Protein AF-A0A0F8YTQ4-F1 (afdb_monomer)

Structure (mmCIF, N/CA/C/O backbone):
data_AF-A0A0F8YTQ4-F1
#
_entry.id   AF-A0A0F8YTQ4-F1
#
loop_
_atom_site.group_PDB
_atom_site.id
_atom_site.type_symbol
_atom_site.label_atom_id
_atom_site.label_alt_id
_atom_site.label_comp_id
_atom_site.label_asym_id
_atom_site.label_entity_id
_atom_site.label_seq_id
_atom_site.pdbx_PDB_ins_code
_atom_site.Cartn_x
_atom_site.Cartn_y
_atom_site.Cartn_z
_atom_site.occupancy
_atom_site.B_iso_or_equiv
_atom_site.auth_seq_id
_atom_site.auth_comp_id
_atom_site.auth_asym_id
_atom_site.auth_atom_id
_atom_site.pdbx_PDB_model_num
ATOM 1 N N . MET A 1 1 ? -3.893 -5.510 31.996 1.00 46.34 1 MET A N 1
ATOM 2 C CA . MET A 1 1 ? -4.168 -5.827 30.576 1.00 46.34 1 MET A CA 1
ATOM 3 C C . MET A 1 1 ? -3.642 -7.228 30.315 1.00 46.34 1 MET A C 1
ATOM 5 O O . MET A 1 1 ? -2.518 -7.484 30.704 1.00 46.34 1 MET A O 1
ATOM 9 N N . HIS A 1 2 ? -4.424 -8.143 29.735 1.00 49.81 2 HIS A N 1
ATOM 10 C CA . HIS A 1 2 ? -3.946 -9.512 29.482 1.00 49.81 2 HIS A CA 1
ATOM 11 C C . HIS A 1 2 ? -2.838 -9.530 28.421 1.00 49.81 2 HIS A C 1
ATOM 13 O O . HIS A 1 2 ? -3.061 -9.069 27.295 1.00 49.81 2 HIS A O 1
ATOM 19 N N . THR A 1 3 ? -1.688 -10.048 28.830 1.00 58.34 3 THR A N 1
ATOM 20 C CA . THR A 1 3 ? -0.509 -10.453 28.070 1.00 58.34 3 THR A CA 1
ATOM 21 C C . THR A 1 3 ? -0.844 -11.701 27.259 1.00 58.34 3 THR A C 1
ATOM 23 O O . THR A 1 3 ? -1.216 -12.715 27.848 1.00 58.34 3 THR A O 1
ATOM 26 N N . GLN A 1 4 ? -0.806 -11.643 25.923 1.00 61.12 4 GLN A N 1
ATOM 27 C CA . GLN A 1 4 ? -1.335 -12.736 25.098 1.00 61.12 4 GLN A CA 1
ATOM 28 C C . GLN A 1 4 ? -0.422 -13.087 23.919 1.00 61.12 4 GLN A C 1
ATOM 30 O O . GLN A 1 4 ? -0.014 -12.226 23.139 1.00 61.12 4 GLN A O 1
ATOM 35 N N . ILE A 1 5 ? -0.173 -14.389 23.758 1.00 70.19 5 ILE A N 1
ATOM 36 C CA . ILE A 1 5 ? 0.453 -14.978 22.571 1.00 70.19 5 ILE A CA 1
ATOM 37 C C . ILE A 1 5 ? -0.584 -15.012 21.431 1.00 70.19 5 ILE A C 1
ATOM 39 O O . ILE A 1 5 ? -1.669 -15.570 21.581 1.00 70.19 5 ILE A O 1
ATOM 43 N N . LEU A 1 6 ? -0.254 -14.405 20.288 1.00 50.28 6 LEU A N 1
ATOM 44 C CA . LEU A 1 6 ? -1.109 -14.203 19.103 1.00 50.28 6 LEU A CA 1
ATOM 45 C C . LEU A 1 6 ? -0.962 -15.306 18.036 1.00 50.28 6 LEU A C 1
ATOM 47 O O . LEU A 1 6 ? -1.500 -15.178 16.929 1.00 50.28 6 LEU A O 1
ATOM 51 N N . GLY A 1 7 ? -0.208 -16.358 18.352 1.00 58.56 7 GLY A N 1
ATOM 52 C CA . GLY A 1 7 ? 0.045 -17.511 17.492 1.00 58.56 7 GLY A CA 1
ATOM 53 C C . GLY A 1 7 ? 1.404 -17.482 16.793 1.00 58.56 7 GLY A C 1
ATOM 54 O O . GLY A 1 7 ? 2.101 -16.464 16.778 1.00 58.56 7 GLY A O 1
ATOM 55 N N . LEU A 1 8 ? 1.766 -18.629 16.223 1.00 66.69 8 LEU A N 1
ATOM 56 C CA . LEU A 1 8 ? 3.016 -18.826 15.498 1.00 66.69 8 LE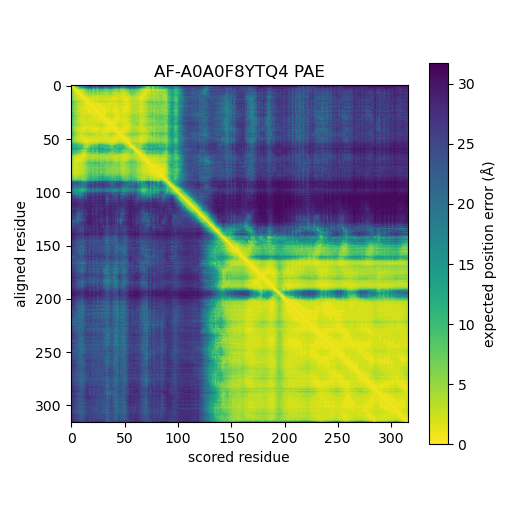U A CA 1
ATOM 57 C C . LEU A 1 8 ? 3.040 -17.952 14.233 1.00 66.69 8 LEU A C 1
ATOM 59 O O . LEU A 1 8 ? 2.016 -17.777 13.563 1.00 66.69 8 LEU A O 1
ATOM 63 N N . ARG A 1 9 ? 4.196 -17.359 13.943 1.00 63.03 9 ARG A N 1
ATOM 64 C CA . ARG A 1 9 ? 4.429 -16.531 12.751 1.00 63.03 9 ARG A CA 1
ATOM 65 C C . ARG A 1 9 ? 5.420 -17.196 11.822 1.00 63.03 9 ARG A C 1
ATOM 67 O O . ARG A 1 9 ? 5.094 -17.421 10.663 1.00 63.03 9 ARG A O 1
ATOM 74 N N . THR A 1 10 ? 6.554 -17.586 12.386 1.00 68.44 10 THR A N 1
ATOM 75 C CA . THR A 1 10 ? 7.687 -18.068 11.610 1.00 68.44 10 THR A CA 1
ATOM 76 C C . THR A 1 10 ? 8.299 -19.264 12.314 1.00 68.44 10 THR A C 1
ATOM 78 O O . THR A 1 10 ? 8.465 -19.266 13.539 1.00 68.44 10 THR A O 1
ATOM 81 N N . CYS A 1 11 ? 8.636 -20.278 11.530 1.00 77.56 11 CYS A N 1
ATOM 82 C CA . CYS A 1 11 ? 9.465 -21.389 11.962 1.00 77.56 11 CYS A CA 1
ATOM 83 C C . CYS A 1 11 ? 10.738 -21.362 11.123 1.00 77.56 11 CYS A C 1
ATOM 85 O O . CYS A 1 11 ? 10.685 -21.595 9.917 1.00 77.56 11 CYS A O 1
ATOM 87 N N . ALA A 1 12 ? 11.867 -21.047 11.747 1.00 77.19 12 ALA A N 1
ATOM 88 C CA . ALA A 1 12 ? 13.155 -20.990 11.083 1.00 77.19 12 ALA A CA 1
ATOM 89 C C . ALA A 1 12 ? 14.024 -22.186 11.478 1.00 77.19 12 ALA A C 1
ATOM 91 O O . ALA A 1 12 ? 14.182 -22.491 12.658 1.00 77.19 12 ALA A O 1
ATOM 92 N N . TYR A 1 13 ? 14.595 -22.863 10.488 1.00 80.69 13 TYR A N 1
ATOM 93 C CA . TYR A 1 13 ? 15.528 -23.963 10.696 1.00 80.69 13 TYR A CA 1
ATOM 94 C C . TYR A 1 13 ? 16.962 -23.453 10.633 1.00 80.69 13 TYR A C 1
ATOM 96 O O . TYR A 1 13 ? 17.346 -22.774 9.681 1.00 80.69 13 TYR A O 1
ATOM 104 N N . LEU A 1 14 ? 17.757 -23.817 11.634 1.00 75.62 14 LEU A N 1
ATOM 105 C CA . LEU A 1 14 ? 19.193 -23.577 11.650 1.00 75.62 14 LEU A CA 1
ATOM 106 C C . LEU A 1 14 ? 19.864 -24.633 10.770 1.00 75.62 14 LEU A C 1
ATOM 108 O O . LEU A 1 14 ? 19.748 -25.834 11.025 1.00 75.62 14 LEU A O 1
ATOM 112 N N . VAL A 1 15 ? 20.531 -24.193 9.707 1.00 83.25 15 VAL A N 1
ATOM 113 C CA . VAL A 1 15 ? 21.084 -25.065 8.667 1.00 83.25 15 VAL A CA 1
ATOM 114 C C . VAL A 1 15 ? 22.585 -24.857 8.527 1.00 83.25 15 VAL A C 1
ATOM 116 O O . VAL A 1 15 ? 23.073 -23.734 8.517 1.00 83.25 15 VAL A O 1
ATOM 119 N N . SER A 1 16 ? 23.335 -25.949 8.392 1.00 84.88 16 SER A N 1
ATOM 120 C CA . SER A 1 16 ? 24.786 -25.893 8.163 1.00 84.88 16 SER A CA 1
ATOM 121 C C . SER A 1 16 ? 25.153 -25.562 6.715 1.00 84.88 16 SER A C 1
ATOM 123 O O . SER A 1 16 ? 26.276 -25.165 6.433 1.00 84.88 16 SER A O 1
ATOM 125 N N . ASP A 1 17 ? 24.216 -25.774 5.789 1.00 88.88 17 ASP A N 1
ATOM 126 C CA . ASP A 1 17 ? 24.378 -25.532 4.358 1.00 88.88 17 ASP A CA 1
ATOM 127 C C . ASP A 1 17 ? 23.079 -24.922 3.823 1.00 88.88 17 ASP A C 1
ATOM 129 O O . ASP A 1 17 ? 22.078 -25.615 3.616 1.00 88.88 17 ASP A O 1
ATOM 133 N N . LEU A 1 18 ? 23.091 -23.597 3.672 1.00 87.38 18 LEU A N 1
ATOM 134 C CA . LEU A 1 18 ? 21.918 -22.820 3.284 1.00 87.38 18 LEU A CA 1
ATOM 135 C C . LEU A 1 18 ? 21.477 -23.129 1.853 1.00 87.38 18 LEU A C 1
ATOM 137 O O . LEU A 1 18 ? 20.281 -23.261 1.599 1.00 87.38 18 LEU A O 1
ATOM 141 N N . GLN A 1 19 ? 22.431 -23.302 0.936 1.00 89.06 19 GLN A N 1
ATOM 142 C CA . GLN A 1 19 ? 22.145 -23.560 -0.471 1.00 89.06 19 GLN A CA 1
ATOM 143 C C . GLN A 1 19 ? 21.478 -24.925 -0.645 1.00 89.06 19 GLN A C 1
ATOM 145 O O . GLN A 1 19 ? 20.420 -25.026 -1.266 1.00 89.06 19 GLN A O 1
ATOM 150 N N . LYS A 1 20 ? 22.038 -25.967 -0.023 1.00 92.19 20 LYS A N 1
ATOM 151 C CA . LYS A 1 20 ? 21.461 -27.313 -0.073 1.00 92.19 20 LYS A CA 1
ATOM 152 C C . LYS A 1 20 ? 20.089 -27.380 0.598 1.00 92.19 20 LYS A C 1
ATOM 154 O O . LYS A 1 20 ? 19.203 -28.090 0.121 1.00 92.19 20 LYS A O 1
ATOM 159 N N . ALA A 1 21 ? 19.903 -26.663 1.708 1.00 89.19 21 ALA A N 1
ATOM 160 C CA . ALA A 1 21 ? 18.613 -26.592 2.384 1.00 89.19 21 ALA A CA 1
ATOM 161 C C . ALA A 1 21 ? 17.564 -25.890 1.512 1.00 89.19 21 ALA A C 1
ATOM 163 O O . ALA A 1 21 ? 16.475 -26.433 1.336 1.00 89.19 21 ALA A O 1
ATOM 164 N N . LYS A 1 22 ? 17.908 -24.741 0.918 1.00 92.81 22 LYS A N 1
ATOM 165 C CA . LYS A 1 22 ? 17.048 -24.021 -0.027 1.00 92.81 22 LYS A CA 1
ATOM 166 C C . LYS A 1 22 ? 16.599 -24.933 -1.165 1.00 92.81 22 LYS A C 1
ATOM 168 O O . LYS A 1 22 ? 15.403 -25.115 -1.344 1.00 92.81 22 LYS A O 1
ATOM 173 N N . GLU A 1 23 ? 17.539 -25.573 -1.862 1.00 93.81 23 GLU A N 1
ATOM 174 C CA . GLU A 1 23 ? 17.231 -26.492 -2.967 1.00 93.81 23 GLU A CA 1
ATOM 175 C C . GLU A 1 23 ? 16.291 -27.622 -2.535 1.00 93.81 23 GLU A C 1
ATOM 177 O O . GLU A 1 23 ? 15.358 -27.979 -3.255 1.00 93.81 23 GLU A O 1
ATOM 182 N N . TRP A 1 24 ? 16.509 -28.190 -1.348 1.00 96.00 24 TRP A N 1
ATOM 183 C CA . TRP A 1 24 ? 15.643 -29.241 -0.828 1.00 96.00 24 TRP A CA 1
ATOM 184 C C . TRP A 1 24 ? 14.220 -28.737 -0.571 1.00 96.00 24 TRP A C 1
ATOM 186 O O . TRP A 1 24 ? 13.267 -29.378 -1.011 1.00 96.00 24 TRP A O 1
ATOM 196 N N . TYR A 1 25 ? 14.067 -27.596 0.106 1.00 91.75 25 TYR A N 1
ATOM 197 C CA . TYR A 1 25 ? 12.758 -27.039 0.456 1.00 91.75 25 TYR A CA 1
ATOM 198 C C . TYR A 1 25 ? 11.989 -26.526 -0.765 1.00 91.75 25 TYR A C 1
ATOM 200 O O . TYR A 1 25 ? 10.785 -26.776 -0.858 1.00 91.75 25 TYR A O 1
ATOM 208 N N . THR A 1 26 ? 12.681 -25.923 -1.736 1.00 90.00 26 THR A N 1
ATOM 209 C CA . THR A 1 26 ? 12.103 -25.567 -3.037 1.00 90.00 26 THR A CA 1
ATOM 210 C C . THR A 1 26 ? 11.503 -26.795 -3.715 1.00 90.00 26 THR A C 1
ATOM 212 O O . THR A 1 26 ? 10.332 -26.792 -4.091 1.00 90.00 26 THR A O 1
ATOM 215 N N . ASN A 1 27 ? 12.267 -27.889 -3.803 1.00 91.25 27 ASN A N 1
ATOM 216 C CA . ASN A 1 27 ? 11.801 -29.126 -4.431 1.00 91.25 27 ASN A CA 1
ATOM 217 C C . ASN A 1 27 ? 10.683 -29.814 -3.636 1.00 91.25 27 ASN A C 1
ATOM 219 O O . ASN A 1 27 ? 9.748 -30.353 -4.224 1.00 91.25 27 ASN A O 1
ATOM 223 N N . ALA A 1 28 ? 10.773 -29.813 -2.304 1.00 91.00 28 ALA A N 1
ATOM 224 C CA . ALA A 1 28 ? 9.807 -30.482 -1.438 1.00 91.00 28 ALA A CA 1
ATOM 225 C C . ALA A 1 28 ? 8.414 -29.842 -1.512 1.00 91.00 28 ALA A C 1
ATOM 227 O O . ALA A 1 28 ? 7.412 -30.556 -1.448 1.00 91.00 28 ALA A O 1
ATOM 228 N N . PHE A 1 29 ? 8.350 -28.516 -1.641 1.00 89.56 29 PHE A N 1
ATOM 229 C CA . PHE A 1 29 ? 7.086 -27.781 -1.667 1.00 89.56 29 PHE A CA 1
ATOM 230 C C . PHE A 1 29 ? 6.662 -27.314 -3.059 1.00 89.56 29 PHE A C 1
ATOM 232 O O . PHE A 1 29 ? 5.519 -26.894 -3.220 1.00 89.56 29 PHE A O 1
ATOM 239 N N . GLY A 1 30 ? 7.547 -27.400 -4.056 1.00 89.88 30 GLY A N 1
ATOM 240 C CA . GLY A 1 30 ? 7.307 -26.813 -5.374 1.00 89.88 30 GLY A CA 1
ATOM 241 C C . GLY A 1 30 ? 7.160 -25.290 -5.313 1.00 89.88 30 GLY A C 1
ATOM 242 O O . GLY A 1 30 ? 6.430 -24.718 -6.119 1.00 89.88 30 GLY A O 1
ATOM 243 N N . THR A 1 31 ? 7.814 -24.652 -4.339 1.00 86.75 31 THR A N 1
ATOM 244 C CA . THR A 1 31 ? 7.693 -23.220 -4.043 1.00 86.75 31 THR A CA 1
ATOM 245 C C . THR A 1 31 ? 9.081 -22.610 -3.952 1.00 86.75 31 THR A C 1
ATOM 247 O O . THR A 1 31 ? 9.869 -23.021 -3.106 1.00 86.75 31 THR A O 1
ATOM 250 N N . GLU A 1 32 ? 9.368 -21.614 -4.784 1.00 89.88 32 GLU A N 1
ATOM 251 C CA . GLU A 1 32 ? 10.607 -20.839 -4.684 1.00 89.88 32 GLU A CA 1
ATOM 252 C C . GLU A 1 32 ? 10.605 -19.938 -3.437 1.00 89.88 32 GLU A C 1
ATOM 254 O O . GLU A 1 32 ? 9.534 -19.494 -2.996 1.00 89.88 32 GLU A O 1
ATOM 259 N N . PRO A 1 33 ? 11.777 -19.646 -2.847 1.00 82.12 33 PRO A N 1
ATOM 260 C CA . PRO A 1 33 ? 11.857 -18.697 -1.750 1.00 82.12 33 PRO A CA 1
ATOM 261 C C . PRO A 1 33 ? 11.435 -17.301 -2.220 1.00 82.12 33 PRO A C 1
ATOM 263 O O . PRO A 1 33 ? 11.747 -16.876 -3.331 1.00 82.12 33 PRO A O 1
ATOM 266 N N . TYR A 1 34 ? 10.746 -16.561 -1.353 1.00 69.06 34 TYR A N 1
ATOM 267 C CA . TYR A 1 34 ? 10.426 -15.153 -1.613 1.00 69.06 34 TYR A CA 1
ATOM 268 C C . TYR A 1 34 ? 11.583 -14.219 -1.230 1.00 69.06 34 TYR A C 1
ATOM 270 O O . TYR A 1 34 ? 11.595 -13.055 -1.623 1.00 69.06 34 TYR A O 1
ATOM 278 N N . PHE A 1 35 ? 12.524 -14.712 -0.422 1.00 61.34 35 PHE A N 1
ATOM 279 C CA . PHE A 1 35 ? 13.704 -13.990 0.036 1.00 61.34 35 PHE A CA 1
ATOM 280 C C . PHE A 1 35 ? 14.887 -14.955 0.076 1.00 61.34 35 PHE A C 1
ATOM 282 O O . PHE A 1 35 ? 14.763 -16.039 0.645 1.00 61.34 35 PHE A O 1
ATOM 289 N N . ASP A 1 36 ? 16.010 -14.582 -0.530 1.00 82.06 36 ASP A N 1
ATOM 290 C CA . ASP A 1 36 ? 17.167 -15.462 -0.718 1.00 82.06 36 ASP A CA 1
ATOM 291 C C . ASP A 1 36 ? 18.459 -14.652 -0.609 1.00 82.06 36 ASP A C 1
ATOM 293 O O . ASP A 1 36 ? 18.929 -14.066 -1.580 1.00 82.06 36 ASP A O 1
ATOM 297 N N . GLU A 1 37 ? 19.010 -14.601 0.600 1.00 77.44 37 GLU A N 1
ATOM 298 C CA . GLU A 1 37 ? 20.271 -13.935 0.903 1.00 77.44 37 GLU A CA 1
ATOM 299 C C . GLU A 1 37 ? 21.220 -14.896 1.632 1.00 77.44 37 GLU A C 1
ATOM 301 O O . GLU A 1 37 ? 20.766 -15.804 2.337 1.00 77.44 37 GLU A O 1
ATOM 306 N N . PRO A 1 38 ? 22.550 -14.685 1.571 1.00 74.00 38 PRO A N 1
ATOM 307 C CA . PRO A 1 38 ? 23.527 -15.563 2.222 1.00 74.00 38 PRO A CA 1
ATOM 308 C C . PRO A 1 38 ? 23.342 -15.737 3.734 1.00 74.00 38 PRO A C 1
ATOM 310 O O . PRO A 1 38 ? 23.919 -16.654 4.309 1.00 74.00 38 PRO A O 1
ATOM 313 N N . PHE A 1 39 ? 22.578 -14.854 4.382 1.00 72.81 39 PHE A N 1
ATOM 314 C CA . PHE A 1 39 ? 22.298 -14.868 5.817 1.00 72.81 39 PHE A CA 1
ATOM 315 C C . PHE A 1 39 ? 20.870 -15.318 6.173 1.00 72.81 39 PHE A C 1
ATOM 317 O O . PHE A 1 39 ? 20.600 -15.523 7.355 1.00 72.81 39 PHE A O 1
ATOM 324 N N . TYR A 1 40 ? 19.952 -15.458 5.208 1.00 71.38 40 TYR A N 1
ATOM 325 C CA . TYR A 1 40 ? 18.576 -15.908 5.450 1.00 71.38 40 TYR A CA 1
ATOM 326 C C . TYR A 1 40 ? 17.866 -16.286 4.146 1.00 71.38 40 TYR A C 1
ATOM 328 O O . TYR A 1 40 ? 17.927 -15.544 3.168 1.00 71.38 40 TYR A O 1
ATOM 336 N N . VAL A 1 41 ? 17.111 -17.386 4.163 1.00 70.44 41 VAL A N 1
ATOM 337 C CA . VAL A 1 41 ? 16.179 -17.743 3.080 1.00 70.44 41 VAL A CA 1
ATOM 338 C C . VAL A 1 41 ? 14.771 -17.880 3.651 1.00 70.44 41 VAL A C 1
ATOM 340 O O . VAL A 1 41 ? 14.576 -18.582 4.641 1.00 70.44 41 VAL A O 1
ATOM 343 N N . GLY A 1 42 ? 13.790 -17.230 3.027 1.00 75.44 42 GLY A N 1
ATOM 344 C CA . GLY A 1 42 ? 12.392 -17.220 3.456 1.00 75.44 42 GLY A CA 1
ATOM 345 C C . GLY A 1 42 ? 11.454 -17.826 2.414 1.00 75.44 42 GLY A C 1
ATOM 346 O O . GLY A 1 42 ? 11.521 -17.493 1.232 1.00 75.44 42 GLY A O 1
ATOM 347 N N . PHE A 1 43 ? 10.532 -18.676 2.865 1.00 83.19 43 PHE A N 1
ATOM 348 C CA . PHE A 1 43 ? 9.467 -19.277 2.063 1.00 83.19 43 PHE A CA 1
ATOM 349 C C . PHE A 1 43 ? 8.092 -18.902 2.611 1.00 83.19 43 PHE A C 1
ATOM 351 O O . PHE A 1 43 ? 7.885 -18.834 3.825 1.00 83.19 43 PHE A O 1
ATOM 358 N N . ASN A 1 44 ? 7.125 -18.741 1.708 1.00 77.62 44 ASN A N 1
ATOM 359 C CA . ASN A 1 44 ? 5.712 -18.684 2.056 1.00 77.62 44 ASN A CA 1
ATOM 360 C C . ASN A 1 44 ? 5.053 -19.992 1.621 1.00 77.62 44 ASN A C 1
ATOM 362 O O . ASN A 1 44 ? 4.800 -20.213 0.438 1.00 77.62 44 ASN A O 1
ATOM 366 N N . ILE A 1 45 ? 4.780 -20.863 2.588 1.00 77.81 45 ILE A N 1
ATOM 367 C CA . ILE A 1 45 ? 4.172 -22.168 2.345 1.00 77.81 45 ILE A CA 1
ATOM 368 C C . ILE A 1 45 ? 2.715 -22.104 2.793 1.00 77.81 45 ILE A C 1
ATOM 370 O O . ILE A 1 45 ? 2.409 -22.186 3.981 1.00 77.81 45 ILE A O 1
ATOM 374 N N . GLY A 1 46 ? 1.802 -21.907 1.838 1.00 69.62 46 GLY A N 1
ATOM 375 C CA . GLY A 1 46 ? 0.360 -21.891 2.108 1.00 69.62 46 GLY A CA 1
ATOM 376 C C . GLY A 1 46 ? -0.086 -20.819 3.113 1.00 69.62 46 GLY A C 1
ATOM 377 O O . GLY A 1 46 ? -1.065 -21.028 3.827 1.00 69.62 46 GLY A O 1
ATOM 378 N N . GLY A 1 47 ? 0.630 -19.692 3.200 1.00 65.75 47 GLY A N 1
ATOM 379 C CA . GLY A 1 47 ? 0.352 -18.601 4.139 1.00 65.75 47 GLY A CA 1
ATOM 380 C C . GLY A 1 47 ? 1.143 -18.652 5.451 1.00 65.75 47 GLY A C 1
ATOM 381 O O . GLY A 1 47 ? 0.909 -17.803 6.313 1.00 65.75 47 GLY A O 1
ATOM 382 N N . TYR A 1 48 ? 2.064 -19.607 5.608 1.00 71.44 48 TYR A N 1
ATOM 383 C CA . TYR A 1 48 ? 2.950 -19.735 6.767 1.00 71.44 48 TYR A CA 1
ATOM 384 C C . TYR A 1 48 ? 4.402 -19.454 6.383 1.00 71.44 48 TYR A C 1
ATOM 386 O O . TYR A 1 48 ? 4.858 -19.878 5.319 1.00 71.44 48 TYR A O 1
ATOM 394 N N . GLU A 1 49 ? 5.132 -18.764 7.259 1.00 74.56 49 GLU A N 1
ATOM 395 C CA . GLU A 1 49 ? 6.534 -18.433 7.015 1.00 74.56 49 GLU A CA 1
ATOM 396 C C . GLU A 1 49 ? 7.459 -19.557 7.494 1.00 74.56 49 GLU A C 1
ATOM 398 O O . GLU A 1 49 ? 7.460 -19.940 8.673 1.00 74.56 49 GLU A O 1
ATOM 403 N N . LEU A 1 50 ? 8.273 -20.055 6.564 1.00 83.19 50 LEU A N 1
ATOM 404 C CA . LEU A 1 50 ? 9.387 -20.952 6.841 1.00 83.19 50 LEU A CA 1
ATOM 405 C C . LEU A 1 50 ? 10.694 -20.224 6.543 1.00 83.19 50 LEU A C 1
ATOM 407 O O . LEU A 1 50 ? 10.899 -19.752 5.429 1.00 83.19 50 LEU A O 1
ATOM 411 N N . GLY A 1 51 ? 11.574 -20.160 7.538 1.00 79.44 51 GLY A N 1
ATOM 412 C CA . GLY A 1 51 ? 12.895 -19.552 7.421 1.00 79.44 51 GLY A CA 1
ATOM 413 C C . GLY A 1 51 ? 14.012 -20.591 7.405 1.00 79.44 51 GLY A C 1
ATOM 414 O O . GLY A 1 51 ? 13.901 -21.650 8.024 1.00 79.44 51 GLY A O 1
ATOM 415 N N . LEU A 1 52 ? 15.121 -20.273 6.751 1.00 80.19 52 LEU A N 1
ATOM 416 C CA . LEU A 1 52 ? 16.383 -20.998 6.847 1.00 80.19 52 LEU A CA 1
ATOM 417 C C . LEU A 1 52 ? 17.460 -20.012 7.285 1.00 80.19 52 LEU A C 1
ATOM 419 O O . LEU A 1 52 ? 17.672 -18.989 6.636 1.00 80.19 52 LEU A O 1
ATOM 423 N N . LEU A 1 53 ? 18.130 -20.325 8.389 1.00 74.75 53 LEU A N 1
ATOM 424 C CA . LEU A 1 53 ? 19.178 -19.499 8.975 1.00 74.75 53 LEU A CA 1
ATOM 425 C C . LEU A 1 53 ? 20.499 -20.276 8.957 1.00 74.75 53 LEU A C 1
ATOM 427 O O . LEU A 1 53 ? 20.569 -21.352 9.555 1.00 74.75 53 LEU A O 1
ATOM 431 N N . PRO A 1 54 ? 21.544 -19.779 8.278 1.00 78.56 54 PRO A N 1
ATOM 432 C CA . PRO A 1 54 ? 22.838 -20.440 8.257 1.00 78.56 54 PRO A CA 1
ATOM 433 C C . PRO A 1 54 ? 23.495 -20.397 9.642 1.00 78.56 54 PRO A C 1
ATOM 435 O O . PRO A 1 54 ? 23.550 -19.350 10.286 1.00 78.56 54 PRO A O 1
ATOM 438 N N . GLN A 1 55 ? 24.039 -21.528 10.087 1.00 78.06 55 GLN A N 1
ATOM 439 C CA . GLN A 1 55 ? 24.829 -21.627 11.312 1.00 78.06 55 GLN A CA 1
ATOM 440 C C . GLN A 1 55 ? 25.980 -22.613 11.109 1.00 78.06 55 GLN A C 1
ATOM 442 O O . GLN A 1 55 ? 25.756 -23.738 10.679 1.00 78.06 55 GLN A O 1
ATOM 447 N N . GLU A 1 56 ? 27.211 -22.219 11.454 1.00 68.12 56 GLU A N 1
ATOM 448 C CA . GLU A 1 56 ? 28.405 -23.057 11.231 1.00 68.12 56 GLU A CA 1
ATOM 449 C C . GLU A 1 56 ? 28.360 -24.387 12.000 1.00 68.12 56 GLU A C 1
ATOM 451 O O . GLU A 1 56 ? 28.880 -25.395 11.532 1.00 68.12 56 GLU A O 1
ATOM 456 N N . ASN A 1 57 ? 27.705 -24.408 13.165 1.00 73.75 57 ASN A N 1
ATOM 457 C CA . ASN A 1 57 ? 27.517 -25.597 13.994 1.00 73.75 57 ASN A CA 1
ATOM 458 C C . ASN A 1 57 ? 26.102 -25.592 14.592 1.00 73.75 57 ASN A C 1
ATOM 460 O O . ASN A 1 57 ? 25.939 -25.212 15.757 1.00 73.75 57 ASN A O 1
ATOM 464 N N . PRO A 1 58 ? 25.063 -25.947 13.814 1.00 67.06 58 PRO A N 1
ATOM 465 C CA . PRO A 1 58 ? 23.708 -25.958 14.335 1.00 67.06 58 PRO A CA 1
ATOM 466 C C . PRO A 1 58 ? 23.586 -27.025 15.434 1.00 67.06 58 PRO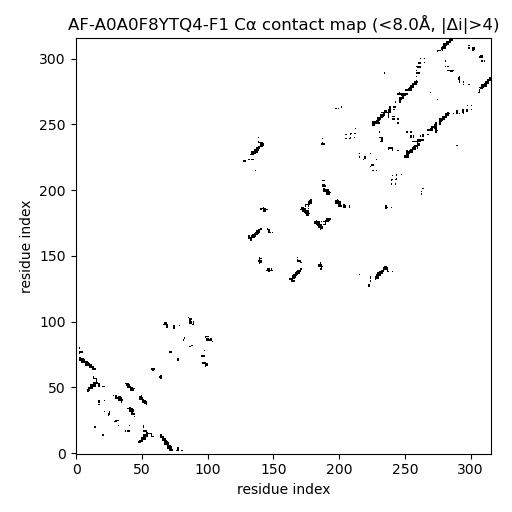 A C 1
ATOM 468 O O . PRO A 1 58 ? 24.262 -28.062 15.369 1.00 67.06 58 PRO A O 1
ATOM 471 N N . PRO A 1 59 ? 22.736 -26.811 16.451 1.00 66.12 59 PRO A N 1
ATOM 472 C CA . PRO A 1 59 ? 22.523 -27.797 17.499 1.00 66.12 59 PRO A CA 1
ATOM 473 C C . PRO A 1 59 ? 22.136 -29.162 16.921 1.00 66.12 59 PRO A C 1
ATOM 475 O O . PRO A 1 59 ? 21.257 -29.273 16.069 1.00 66.12 59 PRO A O 1
ATOM 478 N N . GLN A 1 60 ? 22.782 -30.229 17.398 1.00 65.19 60 GLN A N 1
ATOM 479 C CA . GLN A 1 60 ? 22.464 -31.594 16.953 1.00 65.19 60 GLN A CA 1
ATOM 480 C C . GLN A 1 60 ? 21.110 -32.082 17.492 1.00 65.19 60 GLN A C 1
ATOM 482 O O . GLN A 1 60 ? 20.497 -33.005 16.949 1.00 65.19 60 GLN A O 1
ATOM 487 N N . SER A 1 61 ? 20.631 -31.472 18.576 1.00 61.88 61 SER A N 1
ATOM 488 C CA . SER A 1 61 ? 19.299 -31.681 19.124 1.00 61.88 61 SER A CA 1
ATOM 489 C C . SER A 1 61 ? 18.256 -31.012 18.227 1.00 61.88 61 SER A C 1
ATOM 491 O O . SER A 1 61 ? 18.210 -29.793 18.092 1.00 61.88 61 SER A O 1
ATOM 493 N N . LYS A 1 62 ? 17.350 -31.820 17.656 1.00 56.56 62 LYS A N 1
ATOM 494 C CA . LYS A 1 62 ? 16.252 -31.339 16.795 1.00 56.56 62 LYS A CA 1
ATOM 495 C C . LYS A 1 62 ? 15.461 -30.149 17.374 1.00 56.56 62 LYS A C 1
ATOM 497 O O . LYS A 1 62 ? 15.191 -29.236 16.603 1.00 56.56 62 LYS A O 1
ATOM 502 N N . PRO A 1 63 ? 15.102 -30.108 18.674 1.00 48.91 63 PRO A N 1
ATOM 503 C CA . PRO A 1 63 ? 14.380 -28.964 19.239 1.00 48.91 63 PRO A CA 1
ATOM 504 C C . PRO A 1 63 ? 15.174 -27.657 19.191 1.00 48.91 63 PRO A C 1
ATOM 506 O O . PRO A 1 63 ? 14.592 -26.604 18.977 1.00 48.91 63 PRO A O 1
ATOM 509 N N . ASP A 1 64 ? 16.496 -27.728 19.348 1.00 55.81 64 ASP A N 1
ATOM 510 C CA . ASP A 1 64 ? 17.356 -26.543 19.410 1.00 55.81 64 ASP A CA 1
ATOM 511 C C . ASP A 1 64 ? 17.782 -26.076 18.006 1.00 55.81 64 ASP A C 1
ATOM 513 O O . ASP A 1 64 ? 18.230 -24.949 17.838 1.00 55.81 64 ASP A O 1
ATOM 517 N N . SER A 1 65 ? 17.601 -26.920 16.982 1.00 65.56 65 SER A N 1
ATOM 518 C CA . SER A 1 65 ? 17.811 -26.571 15.567 1.00 65.56 65 SER A CA 1
ATOM 519 C C . SER A 1 65 ? 16.658 -25.772 14.941 1.00 65.56 65 SER A C 1
ATOM 521 O O . SER A 1 65 ? 16.704 -25.451 13.753 1.00 65.56 65 SER A O 1
ATOM 523 N N . VAL A 1 66 ? 15.608 -25.478 15.715 1.00 67.25 66 VAL A N 1
ATOM 524 C CA . VAL A 1 66 ? 14.411 -24.775 15.248 1.00 67.25 66 VAL A CA 1
ATOM 525 C C . VAL A 1 66 ? 14.174 -23.534 16.095 1.00 67.25 66 VAL A C 1
ATOM 527 O O . VAL A 1 66 ? 13.979 -23.612 17.305 1.00 67.25 66 VAL A O 1
ATOM 530 N N . LEU A 1 67 ? 14.126 -22.383 15.438 1.00 64.44 67 LEU A N 1
ATOM 531 C CA . LEU A 1 67 ? 13.706 -21.125 16.030 1.00 64.44 67 LEU A CA 1
ATOM 532 C C . LEU A 1 67 ? 12.241 -20.887 15.684 1.00 64.44 67 LEU A C 1
ATOM 534 O O . LEU A 1 67 ? 11.852 -20.883 14.518 1.00 64.44 67 LEU A O 1
ATOM 538 N N . THR A 1 68 ? 11.413 -20.684 16.704 1.00 66.06 68 THR A N 1
ATOM 539 C CA . THR A 1 68 ? 10.002 -20.346 16.509 1.00 66.06 68 THR A CA 1
ATOM 540 C C . THR A 1 68 ? 9.730 -18.941 16.996 1.00 66.06 68 THR A C 1
ATOM 542 O O . THR A 1 68 ? 10.120 -18.552 18.098 1.00 66.06 68 THR A O 1
ATOM 545 N N . TYR A 1 69 ? 9.034 -18.183 16.159 1.00 61.56 69 TYR A N 1
ATOM 546 C CA . TYR A 1 69 ? 8.673 -16.810 16.441 1.00 61.56 69 TYR A CA 1
ATOM 547 C C . TYR A 1 69 ? 7.169 -16.694 16.611 1.00 61.56 69 TYR A C 1
ATOM 549 O O . TYR A 1 69 ? 6.381 -17.054 15.730 1.00 61.56 69 TYR A O 1
ATOM 557 N N . TRP A 1 70 ? 6.777 -16.177 17.770 1.00 64.94 70 TRP A N 1
ATOM 558 C CA . TRP A 1 70 ? 5.387 -16.007 18.156 1.00 64.94 70 TRP A CA 1
ATOM 559 C C . TRP A 1 70 ? 5.007 -14.538 18.057 1.00 64.94 70 TRP A C 1
ATOM 561 O O . TRP A 1 70 ? 5.705 -13.660 18.563 1.00 64.94 70 TRP A O 1
ATOM 571 N N . GLY A 1 71 ? 3.868 -14.263 17.428 1.00 60.09 71 GLY A N 1
ATOM 572 C CA . GLY A 1 71 ? 3.283 -12.934 17.499 1.00 60.09 71 GLY A CA 1
ATOM 573 C C . GLY A 1 71 ? 2.830 -12.668 18.929 1.00 60.09 71 GLY A C 1
ATOM 574 O O . GLY A 1 71 ? 2.200 -13.525 19.542 1.00 60.09 71 GLY A O 1
ATOM 575 N N . VAL A 1 72 ? 3.105 -11.483 19.457 1.00 61.59 72 VAL A N 1
ATOM 576 C CA . VAL A 1 72 ? 2.665 -11.051 20.791 1.00 61.59 72 VAL A CA 1
ATOM 577 C C . VAL A 1 72 ? 2.155 -9.617 20.709 1.00 61.59 72 VAL A C 1
ATOM 579 O O . VAL A 1 72 ? 2.564 -8.860 19.832 1.00 61.59 72 VAL A O 1
ATOM 582 N N . ASN A 1 73 ? 1.219 -9.254 21.584 1.00 51.81 73 ASN A N 1
ATOM 583 C CA . ASN A 1 73 ? 0.667 -7.894 21.650 1.00 51.81 73 ASN A CA 1
ATOM 584 C C . ASN A 1 73 ? 1.502 -6.938 22.516 1.00 51.81 73 ASN A C 1
ATOM 586 O O . ASN A 1 73 ? 1.369 -5.727 22.388 1.00 51.81 73 ASN A O 1
ATOM 590 N N . ASP A 1 74 ? 2.333 -7.493 23.392 1.00 56.69 74 ASP A N 1
ATOM 591 C CA . ASP A 1 74 ? 3.239 -6.785 24.286 1.00 56.69 74 ASP A CA 1
ATOM 592 C C . ASP A 1 74 ? 4.446 -7.695 24.525 1.00 56.69 74 ASP A C 1
ATOM 594 O O . ASP A 1 74 ? 4.352 -8.685 25.250 1.00 56.69 74 ASP A O 1
ATOM 598 N N . ILE A 1 75 ? 5.564 -7.400 23.860 1.00 63.28 75 ILE A N 1
ATOM 599 C CA . ILE A 1 75 ? 6.774 -8.228 23.926 1.00 63.28 75 ILE A CA 1
ATOM 600 C C . ILE A 1 75 ? 7.297 -8.288 25.355 1.00 63.28 75 ILE A C 1
ATOM 602 O O . ILE A 1 75 ? 7.555 -9.378 25.854 1.00 63.28 75 ILE A O 1
ATOM 606 N N . GLN A 1 76 ? 7.430 -7.137 26.016 1.00 65.62 76 GLN A N 1
ATOM 607 C CA . GLN A 1 76 ? 8.007 -7.068 27.355 1.00 65.62 76 GLN A CA 1
ATOM 608 C C . GLN A 1 76 ? 7.078 -7.701 28.380 1.00 65.62 76 GLN A C 1
ATOM 610 O O . GLN A 1 76 ? 7.534 -8.503 29.189 1.00 65.62 76 GLN A O 1
ATOM 615 N N . GLY A 1 77 ? 5.779 -7.410 28.307 1.00 67.88 77 GLY A N 1
ATOM 616 C CA . GLY A 1 77 ? 4.800 -8.057 29.163 1.00 67.88 77 GLY A CA 1
ATOM 617 C C . GLY A 1 77 ? 4.820 -9.570 28.980 1.00 67.88 77 GLY A C 1
ATOM 618 O O . GLY A 1 77 ? 4.913 -10.296 29.968 1.00 67.88 77 GLY A O 1
ATOM 619 N N . VAL A 1 78 ? 4.718 -10.069 27.737 1.00 66.75 78 VAL A N 1
ATOM 620 C CA . VAL A 1 78 ? 4.629 -11.519 27.479 1.00 66.75 78 VAL A CA 1
ATOM 621 C C . VAL A 1 78 ? 5.922 -12.190 27.905 1.00 66.75 78 VAL A C 1
ATOM 623 O O . VAL A 1 78 ? 5.865 -13.219 28.565 1.00 66.75 78 VAL A O 1
ATOM 626 N N . TYR A 1 79 ? 7.065 -11.579 27.609 1.00 68.62 79 TYR A N 1
ATOM 627 C CA . TYR A 1 79 ? 8.364 -12.037 28.076 1.00 68.62 79 TYR A CA 1
ATOM 628 C C . TYR A 1 79 ? 8.409 -12.166 29.603 1.00 68.62 79 TYR A C 1
ATOM 630 O O . TYR A 1 79 ? 8.687 -13.251 30.101 1.00 68.62 79 TYR A O 1
ATOM 638 N N . GLN A 1 80 ? 8.057 -11.117 30.354 1.00 69.50 80 GLN A N 1
ATOM 639 C CA . GLN A 1 80 ? 8.054 -11.172 31.822 1.00 69.50 80 GLN A CA 1
ATOM 640 C C . GLN A 1 80 ? 7.073 -12.217 32.360 1.00 69.50 80 GLN A C 1
ATOM 642 O O . GLN A 1 80 ? 7.443 -13.028 33.201 1.00 69.50 80 GLN A O 1
ATOM 647 N N . ASN A 1 81 ? 5.857 -12.281 31.815 1.00 75.38 81 ASN A N 1
ATOM 648 C CA . ASN A 1 81 ? 4.875 -13.295 32.193 1.00 75.38 81 ASN A CA 1
ATOM 649 C C . ASN A 1 81 ? 5.379 -14.722 31.915 1.00 75.38 81 ASN A C 1
ATOM 651 O O . ASN A 1 81 ? 5.124 -15.631 32.696 1.00 75.38 81 ASN A O 1
ATOM 655 N N . LEU A 1 82 ? 6.089 -14.935 30.804 1.00 71.31 82 LEU A N 1
ATOM 656 C CA . LEU A 1 82 ? 6.689 -16.226 30.476 1.00 71.31 82 LEU A CA 1
ATOM 657 C C . LEU A 1 82 ? 7.789 -16.601 31.468 1.00 71.31 82 LEU A C 1
ATOM 659 O O . LEU A 1 82 ? 7.839 -17.756 31.875 1.00 71.31 82 LEU A O 1
ATOM 663 N N . LEU A 1 83 ? 8.610 -15.643 31.907 1.00 71.75 83 LEU A N 1
ATOM 664 C CA . LEU A 1 83 ? 9.583 -15.872 32.978 1.00 71.75 83 LEU A CA 1
ATOM 665 C C . LEU A 1 83 ? 8.895 -16.215 34.307 1.00 71.75 83 LEU A C 1
ATOM 667 O O . LEU A 1 83 ? 9.306 -17.156 34.982 1.00 71.75 83 LEU A O 1
ATOM 671 N N . GLU A 1 84 ? 7.819 -15.507 34.660 1.00 73.25 84 GLU A N 1
ATOM 672 C CA . GLU A 1 84 ? 7.054 -15.744 35.894 1.00 73.25 84 GLU A CA 1
ATOM 673 C C . GLU A 1 84 ? 6.439 -17.150 35.957 1.00 73.25 84 GLU A C 1
ATOM 675 O O . GLU A 1 84 ? 6.386 -17.748 37.032 1.00 73.25 84 GLU A O 1
ATOM 680 N N . ILE A 1 85 ? 6.016 -17.711 34.819 1.00 75.50 85 ILE A N 1
ATOM 681 C CA . ILE A 1 85 ? 5.464 -19.076 34.748 1.00 75.50 85 ILE A CA 1
ATOM 682 C C . ILE A 1 85 ? 6.528 -20.164 34.504 1.00 75.50 85 ILE A C 1
ATOM 684 O O . ILE A 1 85 ? 6.171 -21.319 34.271 1.00 75.50 85 ILE A O 1
ATOM 688 N N . GLY A 1 86 ? 7.820 -19.821 34.582 1.00 66.50 86 GLY A N 1
ATOM 689 C CA . GLY A 1 86 ? 8.936 -20.774 34.534 1.00 66.50 86 GLY A CA 1
ATOM 690 C C . GLY A 1 86 ? 9.642 -20.912 33.183 1.00 66.50 86 GLY A C 1
ATOM 691 O O . GLY A 1 86 ? 10.426 -21.841 33.005 1.00 66.50 86 GLY A O 1
ATOM 692 N N . GLY A 1 87 ? 9.386 -20.015 32.230 1.00 63.31 87 GLY A N 1
ATOM 693 C CA . GLY A 1 87 ? 10.116 -19.938 30.967 1.00 63.31 87 GLY A CA 1
ATOM 694 C C . GLY A 1 87 ? 11.579 -19.527 31.166 1.00 63.31 87 GLY A C 1
ATOM 695 O O . GLY A 1 87 ? 11.900 -18.693 32.012 1.00 63.31 87 GLY A O 1
ATOM 696 N N . GLY A 1 88 ? 12.476 -20.114 30.374 1.00 53.69 88 GLY A N 1
ATOM 697 C CA . GLY A 1 88 ? 13.896 -19.757 30.351 1.00 53.69 88 GLY A CA 1
ATOM 698 C C . GLY A 1 88 ? 14.201 -18.632 29.360 1.00 53.69 88 GLY A C 1
ATOM 699 O O . GLY A 1 88 ? 13.559 -18.523 28.317 1.00 53.69 88 GLY A O 1
ATOM 700 N N . VAL A 1 89 ? 15.211 -17.812 29.666 1.00 56.12 89 VAL A N 1
ATOM 701 C CA . VAL A 1 89 ? 15.739 -16.808 28.730 1.00 56.12 89 VAL A CA 1
ATOM 702 C C . VAL A 1 89 ? 16.645 -17.497 27.717 1.00 56.12 89 VAL A C 1
ATOM 704 O O . VAL A 1 89 ? 17.614 -18.152 28.104 1.00 56.12 89 VAL A O 1
ATOM 707 N N . HIS A 1 90 ? 16.362 -17.307 26.431 1.00 55.66 90 HIS A N 1
ATOM 708 C CA . HIS A 1 90 ? 17.241 -17.722 25.346 1.00 55.66 90 HIS A CA 1
ATOM 709 C C . HIS A 1 90 ? 17.769 -16.475 24.627 1.00 55.66 90 HIS A C 1
ATOM 711 O O . HIS A 1 90 ? 16.981 -15.737 24.053 1.00 55.66 90 HIS A O 1
ATOM 717 N N . ASP A 1 91 ? 19.087 -16.267 24.712 1.00 49.25 91 ASP A N 1
ATOM 718 C CA . ASP A 1 91 ? 19.911 -15.251 24.031 1.00 49.25 91 ASP A CA 1
ATOM 719 C C . ASP A 1 91 ? 19.454 -13.761 24.127 1.00 49.25 91 ASP A C 1
ATOM 721 O O . ASP A 1 91 ? 18.428 -13.373 23.571 1.00 49.25 91 ASP A O 1
ATOM 725 N N . PRO A 1 92 ? 20.218 -12.856 24.776 1.00 36.50 92 PRO A N 1
ATOM 726 C CA . PRO A 1 92 ? 19.855 -11.436 24.920 1.00 36.50 92 PRO A CA 1
ATOM 727 C C . PRO A 1 92 ? 19.961 -10.579 23.634 1.00 36.50 92 PRO A C 1
ATOM 729 O O . PRO A 1 92 ? 19.827 -9.357 23.705 1.00 36.50 92 PRO A O 1
ATOM 732 N N . GLY A 1 93 ? 20.213 -11.178 22.466 1.00 33.88 93 GLY A N 1
ATOM 733 C CA . GLY A 1 93 ? 20.662 -10.474 21.258 1.00 33.88 93 GLY A CA 1
ATOM 734 C C . GLY A 1 93 ? 19.613 -9.844 20.326 1.00 33.88 93 GLY A C 1
ATOM 735 O O . GLY A 1 93 ? 20.019 -9.122 19.418 1.00 33.88 93 GLY A O 1
ATOM 736 N N . SER A 1 94 ? 18.299 -10.061 20.489 1.00 34.12 94 SER A N 1
ATOM 737 C CA . SER A 1 94 ? 17.300 -9.504 19.548 1.00 34.12 94 SER A CA 1
ATOM 738 C C . SER A 1 94 ? 16.103 -8.834 20.241 1.00 34.12 94 SER A C 1
ATOM 740 O O . SER A 1 94 ? 15.276 -9.514 20.847 1.00 34.12 94 SER A O 1
ATOM 742 N N . PRO A 1 95 ? 15.940 -7.499 20.140 1.00 27.89 95 PRO A N 1
ATOM 743 C CA . PRO A 1 95 ? 14.954 -6.743 20.920 1.00 27.89 95 PRO A CA 1
ATOM 744 C C . PRO A 1 95 ? 13.498 -6.855 20.427 1.00 27.89 95 PRO A C 1
ATOM 746 O O . PRO A 1 95 ? 12.637 -6.141 20.940 1.00 27.89 95 PRO A O 1
ATOM 749 N N . ARG A 1 96 ? 13.191 -7.688 19.418 1.00 27.77 96 ARG A N 1
ATOM 750 C CA . ARG A 1 96 ? 11.875 -7.668 18.741 1.00 27.77 96 ARG A CA 1
ATOM 751 C C . ARG A 1 96 ? 11.072 -8.967 18.779 1.00 27.77 96 ARG A C 1
ATOM 753 O O . ARG A 1 96 ? 9.930 -8.955 18.329 1.00 27.77 96 ARG A O 1
ATOM 760 N N . LEU A 1 97 ? 11.606 -10.064 19.313 1.00 34.28 97 LEU A N 1
ATOM 761 C CA . LEU A 1 97 ? 10.935 -11.365 19.267 1.00 34.28 97 LEU A CA 1
ATOM 762 C C . LEU A 1 97 ? 11.213 -12.182 20.533 1.00 34.28 97 LEU A C 1
ATOM 764 O O . LEU A 1 97 ? 12.351 -12.265 20.982 1.00 34.28 97 LEU A O 1
ATOM 768 N N . VAL A 1 98 ? 10.169 -12.797 21.099 1.00 36.09 98 VAL A N 1
ATOM 769 C CA . VAL A 1 98 ? 10.313 -13.730 22.225 1.00 36.09 98 VAL A CA 1
ATOM 770 C C . VAL A 1 98 ? 10.532 -15.130 21.670 1.00 36.09 98 VAL A C 1
ATOM 772 O O . VAL A 1 98 ? 9.644 -15.690 21.025 1.00 36.09 98 VAL A O 1
ATOM 775 N N . GLN A 1 99 ? 11.710 -15.689 21.934 1.00 43.62 99 GLN A N 1
ATOM 776 C CA . GLN A 1 99 ? 11.998 -17.095 21.691 1.00 43.62 99 GLN A CA 1
ATOM 777 C C . GLN A 1 99 ? 11.503 -17.918 22.887 1.00 43.62 99 GLN A C 1
ATOM 779 O O . GLN A 1 99 ? 11.801 -17.598 24.036 1.00 43.62 99 GLN A O 1
ATOM 784 N N . LEU A 1 100 ? 10.731 -18.969 22.617 1.00 39.62 100 LEU A N 1
ATOM 785 C CA . LEU A 1 100 ? 10.205 -19.880 23.632 1.00 39.62 100 LEU A CA 1
ATOM 786 C C . LEU A 1 100 ? 10.858 -21.252 23.490 1.00 39.62 100 LEU A C 1
ATOM 788 O O . LEU A 1 100 ? 10.905 -21.801 22.391 1.00 39.62 100 LEU A O 1
ATOM 792 N N . ARG A 1 101 ? 11.309 -21.822 24.610 1.00 35.56 101 ARG A N 1
ATOM 793 C CA . ARG A 1 101 ? 11.712 -23.229 24.709 1.00 35.56 101 ARG A CA 1
ATOM 794 C C . ARG A 1 101 ? 10.710 -23.965 25.593 1.00 35.56 101 ARG A C 1
ATOM 796 O O . ARG A 1 101 ? 10.336 -23.463 26.652 1.00 35.56 101 ARG A O 1
ATOM 803 N N . GLU A 1 102 ? 10.272 -25.146 25.165 1.00 29.86 102 GLU A N 1
ATOM 804 C CA . GLU A 1 102 ? 9.557 -26.080 26.038 1.00 29.86 102 GLU A CA 1
ATOM 805 C C . GLU A 1 102 ? 10.553 -26.729 27.004 1.00 29.86 102 GLU A C 1
ATOM 807 O O . GLU A 1 102 ? 11.002 -27.848 26.786 1.00 29.86 102 GLU A O 1
ATOM 812 N N . ASP A 1 103 ? 10.891 -26.039 28.089 1.00 31.20 103 ASP A N 1
ATOM 813 C CA . ASP A 1 103 ? 11.634 -26.647 29.193 1.00 31.20 103 ASP A CA 1
ATOM 814 C C . ASP A 1 103 ? 10.778 -26.658 30.462 1.00 31.20 103 ASP A C 1
ATOM 816 O O . ASP A 1 103 ? 11.022 -25.902 31.396 1.00 31.20 103 ASP A O 1
ATOM 820 N N . VAL A 1 104 ? 9.777 -27.547 30.527 1.00 23.55 104 VAL A N 1
ATOM 821 C CA . VAL A 1 104 ? 9.138 -27.929 31.799 1.00 23.55 104 VAL A CA 1
ATOM 822 C C . VAL A 1 104 ? 8.858 -29.441 31.832 1.00 23.55 104 VAL A C 1
ATOM 824 O O . VAL A 1 104 ? 7.875 -29.944 31.300 1.00 23.55 104 VAL A O 1
ATOM 827 N N . VAL A 1 105 ? 9.739 -30.138 32.561 1.00 24.72 105 VAL A N 1
ATOM 828 C CA . VAL A 1 105 ? 9.493 -31.351 33.369 1.00 24.72 105 VAL A CA 1
ATOM 829 C C . VAL A 1 105 ? 9.371 -32.697 32.632 1.00 24.72 105 VAL A C 1
ATOM 831 O O . VAL A 1 105 ? 8.303 -33.265 32.400 1.00 24.72 105 VAL A O 1
ATOM 834 N N . GLN A 1 106 ? 10.536 -33.345 32.499 1.00 28.12 106 GLN A N 1
ATOM 835 C CA . GLN A 1 106 ? 10.651 -34.766 32.832 1.00 28.12 106 GLN A CA 1
ATOM 836 C C . GLN A 1 106 ? 10.182 -34.988 34.280 1.00 28.12 106 GLN A C 1
ATOM 838 O O . GLN A 1 106 ? 10.961 -34.808 35.206 1.00 28.12 106 GLN A O 1
ATOM 843 N N . GLN A 1 107 ? 8.925 -35.379 34.476 1.00 28.77 107 GLN A N 1
ATOM 844 C CA . GLN A 1 107 ? 8.441 -36.224 35.578 1.00 28.77 107 GLN A CA 1
ATOM 845 C C . GLN A 1 107 ? 6.915 -36.315 35.493 1.00 28.77 107 GLN A C 1
ATOM 847 O O . GLN A 1 107 ? 6.193 -35.519 36.073 1.00 28.77 107 GLN A O 1
ATOM 852 N N . GLN A 1 108 ? 6.427 -37.326 34.779 1.00 26.41 108 GLN A N 1
ATOM 853 C CA . GLN A 1 108 ? 5.511 -38.325 35.336 1.00 26.41 108 GLN A CA 1
ATOM 854 C C . GLN A 1 108 ? 5.314 -39.433 34.299 1.00 26.41 108 GLN A C 1
ATOM 856 O O . GLN A 1 108 ? 4.458 -39.401 33.420 1.00 26.41 108 GLN A O 1
ATOM 861 N N . ARG A 1 109 ? 6.146 -40.470 34.423 1.00 29.95 109 ARG A N 1
ATOM 862 C CA . ARG A 1 109 ? 5.826 -41.789 33.884 1.00 29.95 109 ARG A CA 1
ATOM 863 C C . ARG A 1 109 ? 4.619 -42.324 34.651 1.00 29.95 109 ARG A C 1
ATOM 865 O O . ARG A 1 109 ? 4.814 -42.866 35.732 1.00 29.95 109 ARG A O 1
ATOM 872 N N . GLN A 1 110 ? 3.424 -42.291 34.069 1.00 29.66 110 GLN A N 1
ATOM 873 C CA . GLN A 1 110 ? 2.438 -43.351 34.295 1.00 29.66 110 GLN A CA 1
ATOM 874 C C . GLN A 1 110 ? 1.747 -43.731 32.982 1.00 29.66 110 GLN A C 1
ATOM 876 O O . GLN A 1 110 ? 1.193 -42.916 32.255 1.00 29.66 110 GLN A O 1
ATOM 881 N N . ARG A 1 111 ? 1.871 -45.018 32.660 1.00 33.28 111 ARG A N 1
ATOM 882 C CA . ARG A 1 111 ? 1.358 -45.696 31.467 1.00 33.28 111 ARG A CA 1
ATOM 883 C C . ARG A 1 111 ? -0.176 -45.686 31.445 1.00 33.28 111 ARG A C 1
ATOM 885 O O . ARG A 1 111 ? -0.753 -46.010 32.478 1.00 33.28 111 ARG A O 1
ATOM 892 N N . ARG A 1 112 ? -0.802 -45.504 30.267 1.00 27.50 112 ARG A N 1
ATOM 893 C CA . ARG A 1 112 ? -2.018 -46.219 29.781 1.00 27.50 112 ARG A CA 1
ATOM 894 C C . ARG A 1 112 ? -2.366 -45.838 28.314 1.00 27.50 112 ARG A C 1
ATOM 896 O O . ARG A 1 112 ? -1.735 -44.933 27.783 1.00 27.50 112 ARG A O 1
ATOM 903 N N . PRO A 1 113 ? -3.206 -46.624 27.602 1.00 29.64 113 PRO A N 1
ATOM 904 C CA . PRO A 1 113 ? -2.904 -47.101 26.248 1.00 29.64 113 PRO A CA 1
ATOM 905 C C . PRO A 1 113 ? -3.451 -46.244 25.098 1.00 29.64 113 PRO A C 1
ATOM 907 O O . PRO A 1 113 ? -4.415 -45.500 25.241 1.00 29.64 113 PRO A O 1
ATOM 910 N N . ARG A 1 114 ? -2.844 -46.466 23.922 1.00 33.41 114 ARG A N 1
ATOM 911 C CA . ARG A 1 114 ? -3.240 -45.973 22.594 1.00 33.41 114 ARG A CA 1
ATOM 912 C C . ARG A 1 114 ? -4.751 -46.100 22.345 1.00 33.41 114 ARG A C 1
ATOM 914 O O . ARG A 1 114 ? -5.288 -47.206 22.396 1.00 33.41 114 ARG A O 1
ATOM 921 N N . ARG A 1 115 ? -5.389 -45.002 21.931 1.00 27.75 115 ARG A N 1
ATOM 922 C CA . ARG A 1 115 ? -6.606 -45.028 21.106 1.00 27.75 115 ARG A CA 1
ATOM 923 C C . ARG A 1 115 ? -6.300 -44.399 19.750 1.00 27.75 115 ARG A C 1
ATOM 925 O O . ARG A 1 115 ? -5.751 -43.306 19.685 1.00 27.75 115 ARG A O 1
ATOM 932 N N . ARG A 1 116 ? -6.634 -45.137 18.688 1.00 28.09 116 ARG A N 1
ATOM 933 C CA . ARG A 1 116 ? -6.745 -44.624 17.320 1.00 28.09 116 ARG A CA 1
ATOM 934 C C . ARG A 1 116 ? -7.928 -43.657 17.272 1.00 28.09 116 ARG A C 1
ATOM 936 O O . ARG A 1 116 ? -9.013 -44.042 17.700 1.00 28.09 116 ARG A O 1
ATOM 943 N N . PHE A 1 117 ? -7.723 -42.480 16.700 1.00 26.31 117 PHE A N 1
ATOM 944 C CA . PHE A 1 117 ? -8.787 -41.705 16.072 1.00 26.31 117 PHE A CA 1
ATOM 945 C C . PHE A 1 117 ? -8.429 -41.587 14.593 1.00 26.31 117 PHE A C 1
ATOM 947 O O . PHE A 1 117 ? -7.291 -41.261 14.264 1.00 26.31 117 PHE A O 1
ATOM 954 N N . GLY A 1 118 ? -9.368 -42.017 13.749 1.00 24.80 118 GLY A N 1
ATOM 955 C CA . GLY A 1 118 ? -9.302 -41.905 12.297 1.00 24.80 118 GLY A CA 1
ATOM 956 C C . GLY A 1 118 ? -9.615 -40.485 11.843 1.00 24.80 118 GLY A C 1
ATOM 957 O O . GLY A 1 118 ? -10.136 -39.678 12.614 1.00 24.80 118 GLY A O 1
ATOM 958 N N . ASP A 1 119 ? -9.237 -40.218 10.603 1.00 27.62 119 ASP A N 1
ATOM 959 C CA . ASP A 1 119 ? -9.027 -38.898 10.035 1.00 27.62 119 ASP A CA 1
ATOM 960 C C . ASP A 1 119 ? -10.306 -38.054 9.911 1.00 27.62 119 ASP A C 1
ATOM 962 O O . ASP A 1 119 ? -11.273 -38.444 9.265 1.00 27.62 119 ASP A O 1
ATOM 966 N N . GLY A 1 120 ? -10.258 -36.889 10.566 1.00 29.83 120 GLY A N 1
ATOM 967 C CA . GLY A 1 120 ? -10.463 -35.572 9.956 1.00 29.83 120 GLY A CA 1
ATOM 968 C C . GLY A 1 120 ? -11.814 -35.252 9.327 1.00 29.83 120 GLY A C 1
ATOM 969 O O . GLY A 1 120 ? -11.910 -35.234 8.110 1.00 29.83 120 GLY A O 1
ATOM 970 N N . ASP A 1 121 ? -12.778 -34.831 10.147 1.00 21.02 121 ASP A N 1
ATOM 971 C CA . ASP A 1 121 ? -13.796 -33.858 9.739 1.00 21.02 121 ASP A CA 1
ATOM 972 C C . ASP A 1 121 ? -14.195 -32.943 10.914 1.00 21.02 121 ASP A C 1
ATOM 974 O O . ASP A 1 121 ? -14.199 -33.363 12.072 1.00 21.02 121 ASP A O 1
ATOM 978 N N . ALA A 1 122 ? -14.583 -31.711 10.555 1.00 20.98 122 ALA A N 1
ATOM 979 C CA . ALA A 1 122 ? -15.232 -30.646 11.343 1.00 20.98 122 ALA A CA 1
ATOM 980 C C . ALA A 1 122 ? -14.360 -29.524 11.965 1.00 20.98 122 ALA A C 1
ATOM 982 O O . ALA A 1 122 ? -13.996 -29.514 13.138 1.00 20.98 122 ALA A O 1
ATOM 983 N N . VAL A 1 123 ? -14.113 -28.511 11.125 1.00 24.33 123 VAL A N 1
ATOM 984 C CA . VAL A 1 123 ? -14.434 -27.074 11.299 1.00 24.33 123 VAL A CA 1
ATOM 985 C C . VAL A 1 123 ? -15.026 -26.636 12.657 1.00 24.33 123 VAL A C 1
ATOM 987 O O . VAL A 1 123 ? -16.106 -27.085 13.026 1.00 24.33 123 VAL A O 1
ATOM 990 N N . ALA A 1 124 ? -14.427 -25.607 13.281 1.00 20.48 124 ALA A N 1
ATOM 991 C CA . ALA A 1 124 ? -15.150 -24.526 13.975 1.00 20.48 124 ALA A CA 1
ATOM 992 C C . ALA A 1 124 ? -14.260 -23.279 14.188 1.00 20.48 124 ALA A C 1
ATOM 994 O O . ALA A 1 124 ? -13.221 -23.333 14.842 1.00 20.48 124 ALA A O 1
ATOM 995 N N . LEU A 1 125 ? -14.706 -22.148 13.628 1.00 23.66 125 LEU A N 1
ATOM 996 C CA . LEU A 1 125 ? -14.223 -20.786 13.873 1.00 23.66 125 LEU A CA 1
ATOM 997 C C . LEU A 1 125 ? -14.409 -20.366 15.342 1.00 23.66 125 LEU A C 1
ATOM 999 O O . LEU A 1 125 ? -15.456 -20.637 15.925 1.00 23.66 125 LEU A O 1
ATOM 1003 N N . ALA A 1 126 ? -13.512 -19.516 15.852 1.00 20.05 126 ALA A N 1
ATOM 1004 C CA . ALA A 1 126 ? -13.886 -18.497 16.835 1.00 20.05 126 ALA A CA 1
ATOM 1005 C C . ALA A 1 126 ? -13.018 -17.228 16.699 1.00 20.05 126 ALA A C 1
ATOM 1007 O O . ALA A 1 126 ? -11.793 -17.285 16.630 1.00 20.05 126 ALA A O 1
ATOM 1008 N N . ARG A 1 127 ? -13.712 -16.090 16.605 1.00 26.25 127 ARG A N 1
ATOM 1009 C CA . ARG A 1 127 ? -13.263 -14.708 16.356 1.00 26.25 127 ARG A CA 1
ATOM 1010 C C . ARG A 1 127 ? -12.878 -13.954 17.654 1.00 26.25 127 ARG A C 1
ATOM 1012 O O . ARG A 1 127 ? -13.230 -14.391 18.743 1.00 26.25 127 ARG A O 1
ATOM 1019 N N . PHE A 1 128 ? -12.342 -12.737 17.441 1.00 24.17 128 PHE A N 1
ATOM 1020 C CA . PHE A 1 128 ? -12.311 -11.514 18.291 1.00 24.17 128 PHE A CA 1
ATOM 1021 C C . PHE A 1 128 ? -11.035 -11.307 19.145 1.00 24.17 128 PHE A C 1
ATOM 1023 O O . PHE A 1 128 ? -10.711 -12.140 19.977 1.00 24.17 128 PHE A O 1
ATOM 1030 N N . HIS A 1 129 ? -10.133 -10.342 18.873 1.00 25.58 129 HIS A N 1
ATOM 1031 C CA . HIS A 1 129 ? -10.151 -8.852 18.854 1.00 25.58 129 HIS A CA 1
ATOM 1032 C C . HIS A 1 129 ? -10.038 -8.158 20.229 1.00 25.58 129 HIS A C 1
ATOM 1034 O O . HIS A 1 129 ? -10.989 -8.128 21.000 1.00 25.58 129 HIS A O 1
ATOM 1040 N N . ARG A 1 130 ? -8.896 -7.485 20.465 1.00 28.33 130 ARG A N 1
ATOM 1041 C CA . ARG A 1 130 ? -8.836 -6.199 21.183 1.00 28.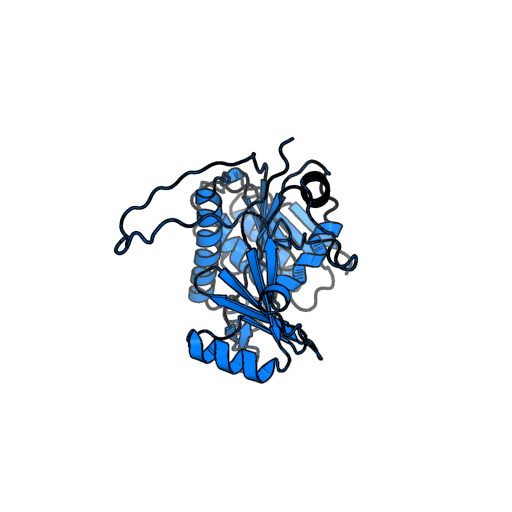33 130 ARG A CA 1
ATOM 1042 C C . ARG A 1 130 ? -8.709 -5.118 20.101 1.00 28.33 130 ARG A C 1
ATOM 1044 O O . ARG A 1 130 ? -7.920 -5.305 19.179 1.00 28.33 130 ARG A O 1
ATOM 1051 N N . GLN A 1 131 ? -9.539 -4.078 20.179 1.00 28.50 131 GLN A N 1
ATOM 1052 C CA . GLN A 1 131 ? -9.686 -3.010 19.182 1.00 28.50 131 GLN A CA 1
ATOM 1053 C C . GLN A 1 131 ? -8.332 -2.493 18.676 1.00 28.50 131 GLN A C 1
ATOM 1055 O O . GLN A 1 131 ? -7.555 -1.913 19.427 1.00 28.50 131 GLN A O 1
ATOM 1060 N N . VAL A 1 132 ? -8.069 -2.723 17.393 1.00 31.27 132 VAL A N 1
ATOM 1061 C CA . VAL A 1 132 ? -7.126 -1.928 16.609 1.00 31.27 132 VAL A CA 1
ATOM 1062 C C . VAL A 1 132 ? -7.908 -0.693 16.183 1.00 31.27 132 VAL A C 1
ATOM 1064 O O . VAL A 1 132 ? -8.995 -0.808 15.602 1.00 31.27 132 VAL A O 1
ATOM 1067 N N . ASP A 1 133 ? -7.398 0.482 16.538 1.00 29.61 133 ASP A N 1
ATOM 1068 C CA . ASP A 1 133 ? -8.108 1.732 16.292 1.00 29.61 133 ASP A CA 1
ATOM 1069 C C . ASP A 1 133 ? -7.860 2.312 14.906 1.00 29.61 133 ASP A C 1
ATOM 1071 O O . ASP A 1 133 ? -8.670 3.100 14.423 1.00 29.61 133 ASP A O 1
ATOM 1075 N N . SER A 1 134 ? -6.790 1.888 14.233 1.00 30.41 134 SER A N 1
ATOM 1076 C CA . SER A 1 134 ? -6.449 2.272 12.862 1.00 30.41 134 SER A CA 1
ATOM 1077 C C . SER A 1 134 ? -5.447 1.279 12.266 1.00 30.41 134 SER A C 1
ATOM 1079 O O . SER A 1 134 ? -4.665 0.664 12.984 1.00 30.41 134 SER A O 1
ATOM 1081 N N . GLN A 1 135 ? -5.444 1.115 10.952 1.00 41.81 135 GLN A N 1
ATOM 1082 C CA . GLN A 1 135 ? -4.507 0.299 10.196 1.00 41.81 135 GLN A CA 1
ATOM 1083 C C . GLN A 1 135 ? -3.915 1.131 9.066 1.00 41.81 135 GLN A C 1
ATOM 1085 O O . GLN A 1 135 ? -4.619 1.872 8.389 1.00 41.81 135 GLN A O 1
ATOM 1090 N N . PHE A 1 136 ? -2.611 0.990 8.869 1.00 38.69 136 PHE A N 1
ATOM 1091 C CA . PHE A 1 136 ? -1.864 1.668 7.826 1.00 38.69 136 PHE A CA 1
ATOM 1092 C C . PHE A 1 136 ? -1.327 0.602 6.875 1.00 38.69 136 PHE A C 1
ATOM 1094 O O . PHE A 1 136 ? -0.373 -0.108 7.191 1.00 38.69 136 PHE A O 1
ATOM 1101 N N . ALA A 1 137 ? -1.983 0.424 5.735 1.00 37.22 137 ALA A N 1
ATOM 1102 C CA . ALA A 1 137 ? -1.428 -0.361 4.647 1.00 37.22 137 ALA A CA 1
ATOM 1103 C C . ALA A 1 137 ? -0.543 0.577 3.827 1.00 37.22 137 ALA A C 1
ATOM 1105 O O . ALA A 1 137 ? -1.015 1.572 3.284 1.00 37.22 137 ALA A O 1
ATOM 1106 N N . CYS A 1 138 ? 0.751 0.293 3.791 1.00 39.00 138 CYS A N 1
ATOM 1107 C CA . CYS A 1 138 ? 1.697 1.017 2.960 1.00 39.00 138 CYS A CA 1
ATOM 1108 C C . CYS A 1 138 ? 2.181 0.045 1.894 1.00 39.00 138 CYS A C 1
ATOM 1110 O O . CYS A 1 138 ? 2.689 -1.013 2.236 1.00 39.00 138 CYS A O 1
ATOM 1112 N N . GLU A 1 139 ? 2.001 0.391 0.631 1.00 42.31 139 GLU A N 1
ATOM 1113 C CA . GLU A 1 139 ? 2.477 -0.322 -0.548 1.00 42.31 139 GLU A CA 1
ATOM 1114 C C . GLU A 1 139 ? 3.929 0.098 -0.815 1.00 42.31 139 GLU A C 1
ATOM 1116 O O . GLU A 1 139 ? 4.166 1.202 -1.331 1.00 42.31 139 GLU A O 1
ATOM 1121 N N . PRO A 1 140 ? 4.932 -0.716 -0.447 1.00 45.75 140 PRO A N 1
ATOM 1122 C CA . PRO A 1 140 ? 6.311 -0.281 -0.449 1.00 45.75 140 PRO A CA 1
ATOM 1123 C C . PRO A 1 140 ? 7.037 -1.052 -1.522 1.00 45.75 140 PRO A C 1
ATOM 1125 O O . PRO A 1 140 ? 7.497 -2.167 -1.308 1.00 45.75 140 PRO A O 1
ATOM 1128 N N . ALA A 1 141 ? 7.113 -0.435 -2.685 1.00 48.22 141 ALA A N 1
ATOM 1129 C CA . ALA A 1 141 ? 8.278 -0.543 -3.532 1.00 48.22 141 ALA A CA 1
ATOM 1130 C C . ALA A 1 141 ? 8.072 0.398 -4.712 1.00 48.22 141 ALA A C 1
ATOM 1132 O O . ALA A 1 141 ? 7.141 0.236 -5.505 1.00 48.22 141 ALA A O 1
ATOM 1133 N N . GLY A 1 142 ? 8.968 1.374 -4.854 1.00 49.03 142 GLY A N 1
ATOM 1134 C CA . GLY A 1 142 ? 9.303 1.817 -6.201 1.00 49.03 142 GLY A CA 1
ATOM 1135 C C . GLY A 1 142 ? 9.809 0.613 -7.000 1.00 49.03 142 GLY A C 1
ATOM 1136 O O . GLY A 1 142 ? 10.170 -0.409 -6.426 1.00 49.03 142 GLY A O 1
ATOM 1137 N N . LEU A 1 143 ? 9.810 0.719 -8.322 1.00 42.31 143 LEU A N 1
ATOM 1138 C CA . LEU A 1 143 ? 10.300 -0.328 -9.215 1.00 42.31 143 LEU A CA 1
ATOM 1139 C C . LEU A 1 143 ? 11.576 -1.017 -8.675 1.00 42.31 143 LEU A C 1
ATOM 1141 O O . LEU A 1 143 ? 12.580 -0.342 -8.454 1.00 42.31 143 LEU A O 1
ATOM 1145 N N . GLY A 1 144 ? 11.527 -2.335 -8.460 1.00 36.59 144 GLY A N 1
ATOM 1146 C CA . GLY A 1 144 ? 12.658 -3.144 -7.991 1.00 36.59 144 GLY A CA 1
ATOM 1147 C C . GLY A 1 144 ? 12.874 -3.229 -6.471 1.00 36.59 144 GLY A C 1
ATOM 1148 O O . GLY A 1 144 ? 13.799 -3.921 -6.056 1.00 36.59 144 GLY A O 1
ATOM 1149 N N . ALA A 1 145 ? 12.058 -2.569 -5.644 1.00 47.12 145 ALA A N 1
ATOM 1150 C CA . ALA A 1 145 ? 12.178 -2.605 -4.180 1.00 47.12 145 ALA A CA 1
ATOM 1151 C C . ALA A 1 145 ? 11.368 -3.745 -3.522 1.00 47.12 145 ALA A C 1
ATOM 1153 O O . ALA A 1 145 ? 10.508 -4.379 -4.140 1.00 47.12 145 ALA A O 1
ATOM 1154 N N . SER A 1 146 ? 11.646 -4.001 -2.243 1.00 49.00 146 SER A N 1
ATOM 1155 C CA . SER A 1 146 ? 10.951 -4.979 -1.400 1.00 49.00 146 SER A CA 1
ATOM 1156 C C . SER A 1 146 ? 10.109 -4.281 -0.336 1.00 49.00 146 SER A C 1
ATOM 1158 O O . SER A 1 146 ? 10.482 -3.231 0.181 1.00 49.00 146 SER A O 1
ATOM 1160 N N . GLY A 1 147 ? 9.018 -4.918 0.101 1.00 47.22 147 GLY A N 1
ATOM 1161 C CA . GLY A 1 147 ? 8.200 -4.402 1.200 1.00 47.22 147 GLY A CA 1
ATOM 1162 C C . GLY A 1 147 ? 8.963 -4.208 2.523 1.00 47.22 147 GLY A C 1
ATOM 1163 O O . GLY A 1 147 ? 8.547 -3.419 3.373 1.00 47.22 147 GLY A O 1
ATOM 1164 N N . HIS A 1 148 ? 10.118 -4.865 2.686 1.00 46.53 148 HIS A N 1
ATOM 1165 C CA . HIS A 1 148 ? 11.008 -4.674 3.835 1.00 46.53 148 HIS A CA 1
ATOM 1166 C C . HIS A 1 148 ? 11.681 -3.294 3.858 1.00 46.53 148 HIS A C 1
ATOM 1168 O O . HIS A 1 148 ? 11.983 -2.798 4.945 1.00 46.53 148 HIS A O 1
ATOM 1174 N N . ASP A 1 149 ? 11.851 -2.644 2.703 1.00 52.03 149 ASP A N 1
ATOM 1175 C CA . ASP A 1 149 ? 12.599 -1.386 2.567 1.00 52.03 149 ASP A CA 1
ATOM 1176 C C . ASP A 1 149 ? 11.936 -0.222 3.321 1.00 52.03 149 ASP A C 1
ATOM 1178 O O . ASP A 1 149 ? 12.597 0.745 3.694 1.00 52.03 149 ASP A O 1
ATOM 1182 N N . PHE A 1 150 ? 10.635 -0.331 3.614 1.00 57.34 150 PHE A N 1
ATOM 1183 C CA . PHE A 1 150 ? 9.876 0.674 4.364 1.00 57.34 150 PHE A CA 1
ATOM 1184 C C . PHE A 1 150 ? 9.672 0.338 5.840 1.00 57.34 150 PHE A C 1
ATOM 1186 O O . PHE A 1 150 ? 9.253 1.210 6.597 1.00 57.34 150 PHE A O 1
ATOM 1193 N N . VAL A 1 151 ? 10.000 -0.871 6.307 1.00 54.31 151 VAL A N 1
ATOM 1194 C CA . VAL A 1 151 ? 9.915 -1.211 7.741 1.00 54.31 151 VAL A CA 1
ATOM 1195 C C . VAL A 1 151 ? 10.691 -0.216 8.629 1.00 54.31 151 VAL A C 1
ATOM 1197 O O . VAL A 1 151 ? 10.174 0.142 9.694 1.00 54.31 151 VAL A O 1
ATOM 1200 N N . PRO A 1 152 ? 11.872 0.301 8.221 1.00 62.62 152 PRO A N 1
ATOM 1201 C CA . PRO A 1 152 ? 12.597 1.312 8.989 1.00 62.62 152 PRO A CA 1
ATOM 1202 C C . PRO A 1 152 ? 11.879 2.660 9.146 1.00 62.62 152 PRO A C 1
ATOM 1204 O O . PRO A 1 152 ? 12.291 3.434 10.002 1.00 62.62 152 PRO A O 1
ATOM 1207 N N . ILE A 1 153 ? 10.806 2.952 8.393 1.00 65.81 153 ILE A N 1
ATOM 1208 C CA . ILE A 1 153 ? 10.045 4.205 8.554 1.00 65.81 153 ILE A CA 1
ATOM 1209 C C . ILE A 1 153 ? 9.180 4.204 9.817 1.00 65.81 153 ILE A C 1
ATOM 1211 O O . ILE A 1 153 ? 8.860 5.266 10.341 1.00 65.81 153 ILE A O 1
ATOM 1215 N N . ILE A 1 154 ? 8.785 3.026 10.318 1.00 64.00 154 ILE A N 1
ATOM 1216 C CA . ILE A 1 154 ? 7.806 2.913 11.410 1.00 64.00 154 ILE A CA 1
ATOM 1217 C C . ILE A 1 154 ? 8.249 3.682 12.669 1.00 64.00 154 ILE A C 1
ATOM 1219 O O . ILE A 1 154 ? 7.430 4.434 13.198 1.00 64.00 154 ILE A O 1
ATOM 1223 N N . PRO A 1 155 ? 9.503 3.553 13.155 1.00 64.38 155 PRO A N 1
ATOM 1224 C CA . PRO A 1 155 ? 9.981 4.348 14.286 1.00 64.38 155 PRO A CA 1
ATOM 1225 C C . PRO A 1 155 ? 9.974 5.862 14.017 1.00 64.38 155 PRO A C 1
ATOM 1227 O O . PRO A 1 155 ? 9.678 6.636 14.923 1.00 64.38 155 PRO A O 1
ATOM 1230 N N . GLU A 1 156 ? 10.232 6.284 12.777 1.00 71.44 156 GLU A N 1
ATOM 1231 C CA . GLU A 1 156 ? 10.330 7.701 12.389 1.00 71.44 156 GLU A CA 1
ATOM 1232 C C . GLU A 1 156 ? 8.966 8.407 12.320 1.00 71.44 156 GLU A C 1
ATOM 1234 O O . GLU A 1 156 ? 8.884 9.633 12.426 1.00 71.44 156 GLU A O 1
ATOM 1239 N N . LEU A 1 157 ? 7.869 7.647 12.207 1.00 69.25 157 LEU A N 1
ATOM 1240 C CA . LEU A 1 157 ? 6.508 8.196 12.214 1.00 69.25 157 LEU A CA 1
ATOM 1241 C C . LEU A 1 157 ? 6.117 8.829 13.560 1.00 69.25 157 LEU A C 1
ATOM 1243 O O . LEU A 1 157 ? 5.112 9.537 13.609 1.00 69.25 157 LEU A O 1
ATOM 1247 N N . ASN A 1 158 ? 6.887 8.592 14.634 1.00 72.50 158 ASN A N 1
ATOM 1248 C CA . ASN A 1 158 ? 6.667 9.164 15.970 1.00 72.50 158 ASN A CA 1
ATOM 1249 C C . ASN A 1 158 ? 5.204 9.050 16.438 1.00 72.50 158 ASN A C 1
ATOM 1251 O O . ASN A 1 158 ? 4.609 9.995 16.964 1.00 72.50 158 ASN A O 1
ATOM 1255 N N . LEU A 1 159 ? 4.603 7.881 16.204 1.00 73.69 159 LEU A N 1
ATOM 1256 C CA . LEU A 1 159 ? 3.199 7.639 16.515 1.00 73.69 159 LEU A CA 1
ATOM 1257 C C . LEU A 1 159 ? 2.943 7.718 18.029 1.00 73.69 159 LEU A C 1
ATOM 1259 O O . LEU A 1 159 ? 3.794 7.296 18.817 1.00 73.69 159 LEU A O 1
ATOM 1263 N N . PRO A 1 160 ? 1.765 8.210 18.460 1.00 70.88 160 PRO A N 1
ATOM 1264 C CA . PRO A 1 160 ? 1.427 8.275 19.875 1.00 70.88 160 PRO A CA 1
ATOM 1265 C C . PRO A 1 160 ? 1.542 6.894 20.552 1.00 70.88 160 PRO A C 1
ATOM 1267 O O . PRO A 1 160 ? 1.034 5.920 19.993 1.00 70.88 160 PRO A O 1
ATOM 1270 N N . PRO A 1 161 ? 2.098 6.786 21.778 1.00 52.34 161 PRO A N 1
ATOM 1271 C CA . PRO A 1 161 ? 2.357 5.502 22.450 1.00 52.34 161 PRO A CA 1
ATOM 1272 C C . PRO A 1 161 ? 1.133 4.593 22.674 1.00 52.34 161 PRO A C 1
ATOM 1274 O O . PRO A 1 161 ? 1.288 3.419 22.991 1.00 52.34 161 PRO A O 1
ATOM 1277 N N . GLY A 1 162 ? -0.086 5.127 22.541 1.00 56.75 162 GLY A N 1
ATOM 1278 C CA . GLY A 1 162 ? -1.347 4.387 22.669 1.00 56.75 162 GLY A CA 1
ATOM 1279 C C . GLY A 1 162 ? -2.029 4.043 21.342 1.00 56.75 162 GLY A C 1
ATOM 1280 O O . GLY A 1 162 ? -3.099 3.440 21.357 1.00 56.75 162 GLY A O 1
ATOM 1281 N N . MET A 1 163 ? -1.458 4.437 20.201 1.00 63.34 163 MET A N 1
ATOM 1282 C CA . MET A 1 163 ? -2.057 4.197 18.891 1.00 63.34 163 MET A CA 1
ATOM 1283 C C . MET A 1 163 ? -1.663 2.804 18.388 1.00 63.34 163 MET A C 1
ATOM 1285 O O . MET A 1 163 ? -0.558 2.584 17.897 1.00 63.34 163 MET A O 1
ATOM 1289 N N . ALA A 1 164 ? -2.576 1.843 18.521 1.00 69.06 164 ALA A N 1
ATOM 1290 C CA . ALA A 1 164 ? -2.382 0.495 18.001 1.00 69.06 164 ALA A CA 1
ATOM 1291 C C . ALA A 1 164 ? -2.597 0.487 16.480 1.00 69.06 164 ALA A C 1
ATOM 1293 O O . ALA A 1 164 ? -3.730 0.336 16.024 1.00 69.06 164 ALA A O 1
ATOM 1294 N N . ILE A 1 165 ? -1.513 0.656 15.713 1.00 68.00 165 ILE A N 1
ATOM 1295 C CA . ILE A 1 165 ? -1.517 0.569 14.246 1.00 68.00 165 ILE A CA 1
ATOM 1296 C C . ILE A 1 165 ? -0.893 -0.744 13.791 1.00 68.00 165 ILE A C 1
ATOM 1298 O O . ILE A 1 165 ? 0.208 -1.105 14.208 1.00 68.00 165 ILE A O 1
ATOM 1302 N N . ARG A 1 166 ? -1.579 -1.448 12.888 1.00 72.94 166 ARG A N 1
ATOM 1303 C CA . ARG A 1 166 ? -0.973 -2.535 12.112 1.00 72.94 166 ARG A CA 1
ATOM 1304 C C . ARG A 1 166 ? -0.416 -1.976 10.806 1.00 72.94 166 ARG A C 1
ATOM 1306 O O . ARG A 1 166 ? -1.156 -1.335 10.067 1.00 72.94 166 ARG A O 1
ATOM 1313 N N . PHE A 1 167 ? 0.844 -2.282 10.519 1.00 73.81 167 PHE A N 1
ATOM 1314 C CA . PHE A 1 167 ? 1.467 -2.024 9.225 1.00 73.81 167 PHE A CA 1
ATOM 1315 C C . PHE A 1 167 ? 1.399 -3.280 8.362 1.00 73.81 167 PHE A C 1
ATOM 1317 O O . PHE A 1 167 ? 1.729 -4.370 8.834 1.00 73.81 167 PHE A O 1
ATOM 1324 N N . VAL A 1 168 ? 0.937 -3.136 7.122 1.00 73.12 168 VAL A N 1
ATOM 1325 C CA . VAL A 1 168 ? 0.961 -4.204 6.113 1.00 73.12 168 VAL A CA 1
ATOM 1326 C C . VAL A 1 168 ? 1.741 -3.684 4.921 1.00 73.12 168 VAL A C 1
ATOM 1328 O O . VAL A 1 168 ? 1.413 -2.622 4.401 1.00 73.12 168 VAL A O 1
ATOM 1331 N N . PHE A 1 169 ? 2.765 -4.441 4.542 1.00 74.62 169 PHE A N 1
ATOM 1332 C CA . PHE A 1 169 ? 3.727 -4.120 3.498 1.00 74.62 169 PHE A CA 1
ATOM 1333 C C . PHE A 1 169 ? 3.752 -5.277 2.493 1.00 74.62 169 PHE A C 1
ATOM 1335 O O . PHE A 1 169 ? 4.497 -6.237 2.694 1.00 74.62 169 PHE A O 1
ATOM 1342 N N . PRO A 1 170 ? 2.870 -5.288 1.484 1.00 72.75 170 PRO A N 1
ATOM 1343 C CA . PRO A 1 170 ? 2.878 -6.356 0.494 1.00 72.75 170 PRO A CA 1
ATOM 1344 C C . PRO A 1 170 ? 4.073 -6.249 -0.454 1.00 72.75 170 PRO A C 1
ATOM 1346 O O . PRO A 1 170 ? 4.747 -5.225 -0.542 1.00 72.75 170 PRO A O 1
ATOM 1349 N N . HIS A 1 171 ? 4.318 -7.340 -1.171 1.00 70.25 171 HIS A N 1
ATOM 1350 C CA . HIS A 1 171 ? 5.372 -7.435 -2.170 1.00 70.25 171 HIS A CA 1
ATOM 1351 C C . HIS A 1 171 ? 4.757 -7.390 -3.566 1.00 70.25 171 HIS A C 1
ATOM 1353 O O . HIS A 1 171 ? 3.777 -8.093 -3.830 1.00 70.25 171 HIS A O 1
ATOM 1359 N N . ALA A 1 172 ? 5.354 -6.597 -4.454 1.00 72.44 172 ALA A N 1
ATOM 1360 C CA . ALA A 1 172 ? 5.021 -6.626 -5.869 1.00 72.44 172 ALA A CA 1
ATOM 1361 C C . ALA A 1 172 ? 5.413 -7.985 -6.484 1.00 72.44 172 ALA A C 1
ATOM 1363 O O . ALA A 1 172 ? 6.414 -8.576 -6.063 1.00 72.44 172 ALA A O 1
ATOM 1364 N N . PRO A 1 173 ? 4.671 -8.489 -7.485 1.00 75.62 173 PRO A N 1
ATOM 1365 C CA . PRO A 1 173 ? 5.098 -9.661 -8.238 1.00 75.62 173 PRO A CA 1
ATOM 1366 C C . PRO A 1 173 ? 6.370 -9.365 -9.047 1.00 75.62 173 PRO A C 1
ATOM 1368 O O . PRO A 1 173 ? 6.624 -8.228 -9.447 1.00 75.62 173 PRO A O 1
ATOM 1371 N N . SER A 1 174 ? 7.152 -10.404 -9.336 1.00 82.44 174 SER A N 1
ATOM 1372 C CA . SER A 1 174 ? 8.271 -10.310 -10.278 1.00 82.44 174 SER A CA 1
ATOM 1373 C C . SER A 1 174 ? 7.752 -10.420 -11.710 1.00 82.44 174 SER A C 1
ATOM 1375 O O . SER A 1 174 ? 7.290 -11.487 -12.117 1.00 82.44 174 SER A O 1
ATOM 1377 N N . ILE A 1 175 ? 7.835 -9.333 -12.475 1.00 80.50 175 ILE A N 1
ATOM 1378 C CA . ILE A 1 175 ? 7.380 -9.261 -13.872 1.00 80.50 175 ILE A CA 1
ATOM 1379 C C . ILE A 1 175 ? 8.484 -8.684 -14.773 1.00 80.50 175 ILE A C 1
ATOM 1381 O O . ILE A 1 175 ? 9.372 -7.990 -14.270 1.00 80.50 175 ILE A O 1
ATOM 1385 N N . PRO A 1 176 ? 8.472 -8.958 -16.091 1.00 81.81 176 PRO A N 1
ATOM 1386 C CA . PRO A 1 176 ? 9.333 -8.262 -17.045 1.00 81.81 176 PRO A CA 1
ATOM 1387 C C . PRO A 1 176 ? 9.006 -6.766 -17.085 1.00 81.81 176 PRO A C 1
ATOM 1389 O O . PRO A 1 176 ? 7.835 -6.397 -17.121 1.00 81.81 176 PRO A O 1
ATOM 1392 N N . VAL A 1 177 ? 10.037 -5.920 -17.116 1.00 80.19 177 VAL A N 1
ATOM 1393 C CA . VAL A 1 177 ? 9.884 -4.459 -17.153 1.00 80.19 177 VAL A CA 1
ATOM 1394 C C . VAL A 1 177 ? 10.507 -3.897 -18.428 1.00 80.19 177 VAL A C 1
ATOM 1396 O O . VAL A 1 177 ? 11.732 -3.895 -18.583 1.00 80.19 177 VAL A O 1
ATOM 1399 N N . THR A 1 178 ? 9.670 -3.395 -19.334 1.00 82.06 178 THR A N 1
ATOM 1400 C CA . THR A 1 178 ? 10.030 -2.933 -20.682 1.00 82.06 178 THR A CA 1
ATOM 1401 C C . THR A 1 178 ? 11.102 -1.853 -20.645 1.00 82.06 178 THR A C 1
ATOM 1403 O O . THR A 1 178 ? 12.128 -1.986 -21.315 1.00 82.06 178 THR A O 1
ATOM 1406 N N . ILE A 1 179 ? 10.940 -0.829 -19.803 1.00 78.88 179 ILE A N 1
ATOM 1407 C CA . ILE A 1 179 ? 11.921 0.259 -19.722 1.00 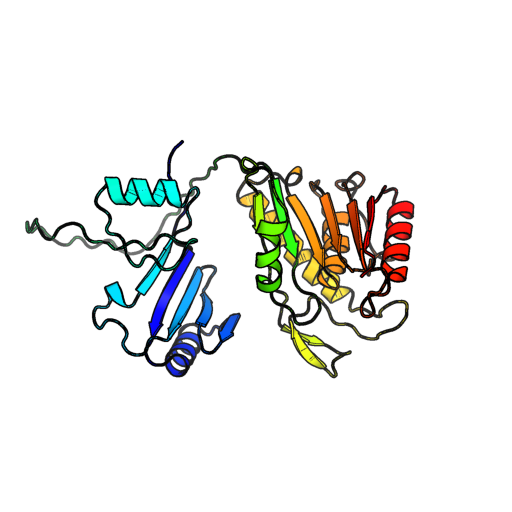78.88 179 ILE A CA 1
ATOM 1408 C C . ILE A 1 179 ? 13.311 -0.179 -19.244 1.00 78.88 179 ILE A C 1
ATOM 1410 O O . ILE A 1 179 ? 14.318 0.445 -19.570 1.00 78.88 179 ILE A O 1
ATOM 1414 N N . ASN A 1 180 ? 13.373 -1.299 -18.530 1.00 76.62 180 ASN A N 1
ATOM 1415 C CA . ASN A 1 180 ? 14.610 -1.912 -18.071 1.00 76.62 180 ASN A CA 1
ATOM 1416 C C . ASN A 1 180 ? 15.062 -3.038 -19.015 1.00 76.62 180 ASN A C 1
ATOM 1418 O O . ASN A 1 180 ? 15.674 -4.010 -18.581 1.00 76.62 180 ASN A O 1
ATOM 1422 N N . GLY A 1 181 ? 14.732 -2.942 -20.306 1.00 77.31 181 GLY A N 1
ATOM 1423 C CA . GLY A 1 181 ? 15.130 -3.922 -21.318 1.00 77.31 181 GLY A CA 1
ATOM 1424 C C . GLY A 1 181 ? 14.480 -5.297 -21.143 1.00 77.31 181 GLY A C 1
ATOM 1425 O O . GLY A 1 181 ? 15.061 -6.297 -21.556 1.00 77.31 181 GLY A O 1
ATOM 1426 N N . GLY A 1 182 ? 13.309 -5.366 -20.502 1.00 81.88 182 GLY A N 1
ATOM 1427 C CA . GLY A 1 182 ? 12.586 -6.615 -20.243 1.00 81.88 182 GLY A CA 1
ATOM 1428 C C . GLY A 1 182 ? 13.128 -7.432 -19.067 1.00 81.88 182 GLY A C 1
ATOM 1429 O O . GLY A 1 182 ? 12.733 -8.586 -18.901 1.00 81.88 182 GLY A O 1
ATOM 1430 N N . MET A 1 183 ? 14.020 -6.869 -18.243 1.00 69.38 183 MET A N 1
ATOM 1431 C CA . MET A 1 183 ? 14.504 -7.538 -17.031 1.00 69.38 183 MET A CA 1
ATOM 1432 C C . MET A 1 183 ? 13.345 -7.855 -16.078 1.00 69.38 183 MET A C 1
ATOM 1434 O O . MET A 1 183 ? 12.479 -7.012 -15.844 1.00 69.38 183 MET A O 1
ATOM 1438 N N . VAL A 1 184 ? 13.352 -9.066 -15.513 1.00 77.50 184 VAL A N 1
ATOM 1439 C CA . VAL A 1 184 ? 12.363 -9.499 -14.520 1.00 77.50 184 VAL A CA 1
ATOM 1440 C C . VAL A 1 184 ? 12.767 -8.980 -13.147 1.00 77.50 184 VAL A C 1
ATOM 1442 O O . VAL A 1 184 ? 13.854 -9.289 -12.662 1.00 77.50 184 VAL A O 1
ATOM 1445 N N . MET A 1 185 ? 11.893 -8.199 -12.521 1.00 78.38 185 MET A N 1
ATOM 1446 C CA . MET A 1 185 ? 12.108 -7.629 -11.189 1.00 78.38 185 MET A CA 1
ATOM 1447 C C . MET A 1 185 ? 10.768 -7.351 -10.497 1.00 78.38 185 MET A C 1
ATOM 1449 O O . MET A 1 185 ? 9.737 -7.344 -11.174 1.00 78.38 185 MET A O 1
ATOM 1453 N N . PRO A 1 186 ? 10.753 -7.108 -9.173 1.00 77.25 186 PRO A N 1
ATOM 1454 C CA . PRO A 1 186 ? 9.542 -6.694 -8.474 1.00 77.25 186 PRO A CA 1
ATOM 1455 C C . PRO A 1 186 ? 8.958 -5.415 -9.083 1.00 77.25 186 PRO A C 1
ATOM 1457 O O . PRO A 1 186 ? 9.591 -4.355 -9.057 1.00 77.25 186 PRO A O 1
ATOM 1460 N N . ALA A 1 187 ? 7.755 -5.510 -9.645 1.00 81.44 187 ALA A N 1
ATOM 1461 C CA . ALA A 1 187 ? 7.043 -4.373 -10.209 1.00 81.44 187 ALA A CA 1
ATOM 1462 C C . ALA A 1 187 ? 5.529 -4.596 -10.159 1.00 81.44 187 ALA A C 1
ATOM 1464 O O . ALA A 1 187 ? 5.022 -5.688 -10.402 1.00 81.44 187 ALA A O 1
ATOM 1465 N N . TRP A 1 188 ? 4.792 -3.536 -9.843 1.00 83.81 188 TRP A N 1
ATOM 1466 C CA . TRP A 1 188 ? 3.332 -3.570 -9.789 1.00 83.81 188 TRP A CA 1
ATOM 1467 C C . TRP A 1 188 ? 2.687 -3.528 -11.174 1.00 83.81 188 TRP A C 1
ATOM 1469 O O . TRP A 1 188 ? 1.544 -3.943 -11.343 1.00 83.81 188 TRP A O 1
ATOM 1479 N N . TYR A 1 189 ? 3.382 -2.963 -12.151 1.00 87.38 189 TYR A N 1
ATOM 1480 C CA . TYR A 1 189 ? 2.953 -2.909 -13.540 1.00 87.38 189 TYR A CA 1
ATOM 1481 C C . TYR A 1 189 ? 4.136 -2.560 -14.437 1.00 87.38 189 TYR A C 1
ATOM 1483 O O . TYR A 1 189 ? 5.139 -2.007 -13.976 1.00 87.38 189 TYR A O 1
ATOM 1491 N N . ASP A 1 190 ? 4.013 -2.855 -15.721 1.00 86.44 190 ASP A N 1
ATOM 1492 C CA . ASP A 1 190 ? 5.030 -2.516 -16.698 1.00 86.44 190 ASP A CA 1
ATOM 1493 C C . ASP A 1 190 ? 5.011 -1.019 -17.053 1.00 86.44 190 ASP A C 1
ATOM 1495 O O . ASP A 1 190 ? 3.958 -0.380 -17.161 1.00 86.44 190 ASP A O 1
ATOM 1499 N N . ILE A 1 191 ? 6.204 -0.457 -17.236 1.00 79.19 191 ILE A N 1
ATOM 1500 C CA . ILE A 1 191 ? 6.425 0.917 -17.683 1.00 79.19 191 ILE A CA 1
ATOM 1501 C C . ILE A 1 191 ? 6.953 0.827 -19.113 1.00 79.19 191 ILE A C 1
ATOM 1503 O O . ILE A 1 191 ? 8.093 0.408 -19.330 1.00 79.19 191 ILE A O 1
ATOM 1507 N N . LEU A 1 192 ? 6.123 1.230 -20.076 1.00 74.50 192 LEU A N 1
ATOM 1508 C CA . LEU A 1 192 ? 6.398 1.055 -21.503 1.00 74.50 192 LEU A CA 1
ATOM 1509 C C . LEU A 1 192 ? 7.338 2.146 -22.035 1.00 74.50 192 LEU A C 1
ATOM 1511 O O . LEU A 1 192 ? 8.232 1.853 -22.825 1.00 74.50 192 LEU A O 1
ATOM 1515 N N . ALA A 1 193 ? 7.190 3.387 -21.553 1.00 66.00 193 ALA A N 1
ATOM 1516 C CA . ALA A 1 193 ? 8.052 4.509 -21.925 1.00 66.00 193 ALA A CA 1
ATOM 1517 C C . ALA A 1 193 ? 8.153 5.588 -20.824 1.00 66.00 193 ALA A C 1
ATOM 1519 O O . ALA A 1 193 ? 7.196 5.849 -20.090 1.00 66.00 193 ALA A O 1
ATOM 1520 N N . MET A 1 194 ? 9.315 6.255 -20.734 1.00 56.69 194 MET A N 1
ATOM 1521 C CA . MET A 1 194 ? 9.508 7.499 -19.965 1.00 56.69 194 MET A CA 1
ATOM 1522 C C . MET A 1 194 ? 9.169 8.709 -20.846 1.00 56.69 194 MET A C 1
ATOM 1524 O O . MET A 1 194 ? 10.056 9.437 -21.287 1.00 56.69 194 MET A O 1
ATOM 1528 N N . GLU A 1 195 ? 7.885 8.928 -21.109 1.00 57.78 195 GLU A N 1
ATOM 1529 C CA . GLU A 1 195 ? 7.394 10.210 -21.626 1.00 57.78 195 GLU A CA 1
ATOM 1530 C C . GLU A 1 195 ? 6.762 11.039 -20.492 1.00 57.78 195 GLU A C 1
ATOM 1532 O O . GLU A 1 195 ? 6.579 10.544 -19.375 1.00 57.78 195 GLU A O 1
ATOM 1537 N N . MET A 1 196 ? 6.456 12.324 -20.742 1.00 49.69 196 MET A N 1
ATOM 1538 C CA . MET A 1 196 ? 5.837 13.203 -19.729 1.00 49.69 196 MET A CA 1
ATOM 1539 C C . MET A 1 196 ? 4.516 12.635 -19.184 1.00 49.69 196 MET A C 1
ATOM 1541 O O . MET A 1 196 ? 4.199 12.839 -18.014 1.00 49.69 196 MET A O 1
ATOM 1545 N N . GLU A 1 197 ? 3.779 11.892 -20.009 1.00 57.06 197 GLU A N 1
ATOM 1546 C CA . GLU A 1 197 ? 2.740 10.969 -19.564 1.00 57.06 197 GLU A CA 1
ATOM 1547 C C . GLU A 1 197 ? 3.277 9.554 -19.785 1.00 57.06 197 GLU A C 1
ATOM 1549 O O . GLU A 1 197 ? 3.463 9.136 -20.923 1.00 57.06 197 GLU A O 1
ATOM 1554 N N . ARG A 1 198 ? 3.589 8.826 -18.705 1.00 60.59 198 ARG A N 1
ATOM 1555 C CA . ARG A 1 198 ? 4.076 7.446 -18.820 1.00 60.59 198 ARG A CA 1
ATOM 1556 C C . ARG A 1 198 ? 3.033 6.605 -19.553 1.00 60.59 198 ARG A C 1
ATOM 1558 O O . ARG A 1 198 ? 1.900 6.497 -19.083 1.00 60.59 198 ARG A O 1
ATOM 1565 N N . GLU A 1 199 ? 3.429 5.971 -20.650 1.00 66.69 199 GLU A N 1
ATOM 1566 C CA . GLU A 1 199 ? 2.657 4.865 -21.205 1.00 66.69 199 GLU A CA 1
ATOM 1567 C C . GLU A 1 199 ? 2.785 3.678 -20.244 1.00 66.69 199 GLU A C 1
ATOM 1569 O O . GLU A 1 199 ? 3.879 3.181 -19.962 1.00 66.69 199 GLU A O 1
ATOM 1574 N N . ILE A 1 200 ? 1.652 3.281 -19.677 1.00 71.56 200 ILE A N 1
ATOM 1575 C CA . ILE A 1 200 ? 1.543 2.265 -18.630 1.00 71.56 200 ILE A CA 1
ATOM 1576 C C . ILE A 1 200 ? 0.626 1.144 -19.095 1.00 71.56 200 ILE A C 1
ATOM 1578 O O . ILE A 1 200 ? -0.382 1.383 -19.767 1.00 71.56 200 ILE A O 1
ATOM 1582 N N . ASP A 1 201 ? 0.921 -0.070 -18.646 1.00 78.81 201 ASP A N 1
ATOM 1583 C CA . ASP A 1 201 ? -0.026 -1.169 -18.759 1.00 78.81 201 ASP A CA 1
ATOM 1584 C C . ASP A 1 201 ? -1.165 -0.973 -17.743 1.00 78.81 201 ASP A C 1
ATOM 1586 O O . ASP A 1 201 ? -1.039 -1.216 -16.538 1.00 78.81 201 ASP A O 1
ATOM 1590 N N . THR A 1 202 ? -2.302 -0.487 -18.244 1.00 83.25 202 THR A N 1
ATOM 1591 C CA . THR A 1 202 ? -3.478 -0.223 -17.410 1.00 83.25 202 THR A CA 1
ATOM 1592 C C . THR A 1 202 ? -4.072 -1.518 -16.854 1.00 83.25 202 THR A C 1
ATOM 1594 O O . THR A 1 202 ? -4.571 -1.515 -15.731 1.00 83.25 202 THR A O 1
ATOM 1597 N N . GLU A 1 203 ? -3.996 -2.642 -17.573 1.00 88.88 203 GLU A N 1
ATOM 1598 C CA . GLU A 1 203 ? -4.523 -3.920 -17.083 1.00 88.88 203 GLU A CA 1
ATOM 1599 C C . GLU A 1 203 ? -3.734 -4.412 -15.868 1.00 88.88 203 GLU A C 1
ATOM 1601 O O . GLU A 1 203 ? -4.330 -4.863 -14.883 1.00 88.88 203 GLU A O 1
ATOM 1606 N N . GLN A 1 204 ? -2.409 -4.252 -15.894 1.00 88.25 204 GLN A N 1
ATOM 1607 C CA . GLN A 1 204 ? -1.547 -4.593 -14.764 1.00 88.25 204 GLN A CA 1
ATOM 1608 C C . GLN A 1 204 ? -1.780 -3.675 -13.561 1.00 88.25 204 GLN A C 1
ATOM 1610 O O . GLN A 1 204 ? -1.862 -4.166 -12.435 1.00 88.25 204 GLN A O 1
ATOM 1615 N N . ILE A 1 205 ? -2.006 -2.371 -13.769 1.00 90.12 205 ILE A N 1
ATOM 1616 C CA . ILE A 1 205 ? -2.417 -1.472 -12.674 1.00 90.12 205 ILE A CA 1
ATOM 1617 C C . ILE A 1 205 ? -3.743 -1.925 -12.063 1.00 90.12 205 ILE A C 1
ATOM 1619 O O . ILE A 1 205 ? -3.872 -1.965 -10.840 1.00 90.12 205 ILE A O 1
ATOM 1623 N N . MET A 1 206 ? -4.723 -2.307 -12.885 1.00 91.88 206 MET A N 1
ATOM 1624 C CA . MET A 1 206 ? -6.003 -2.817 -12.390 1.00 91.88 206 MET A CA 1
ATOM 1625 C C . MET A 1 206 ? -5.850 -4.160 -11.663 1.00 91.88 206 MET A C 1
ATOM 1627 O O . MET A 1 206 ? -6.572 -4.431 -10.704 1.00 91.88 206 MET A O 1
ATOM 1631 N N . ALA A 1 207 ? -4.930 -5.029 -12.090 1.00 89.56 207 ALA A N 1
ATOM 1632 C CA . ALA A 1 207 ? -4.594 -6.262 -11.377 1.00 89.56 207 ALA A CA 1
ATOM 1633 C C . ALA A 1 20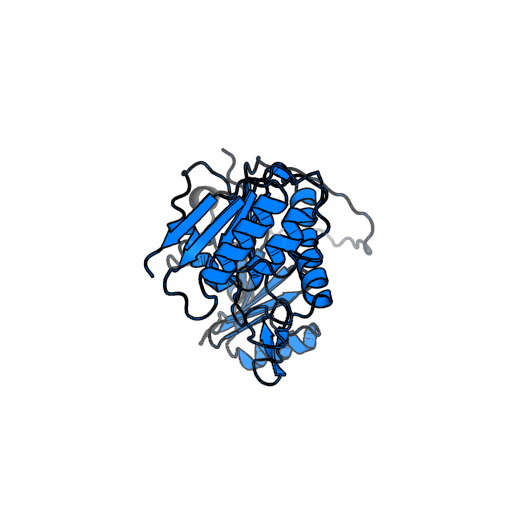7 ? -3.957 -5.975 -10.010 1.00 89.56 207 ALA A C 1
ATOM 1635 O O . ALA A 1 207 ? -4.439 -6.484 -8.999 1.00 89.56 207 ALA A O 1
ATOM 1636 N N . SER A 1 208 ? -2.959 -5.096 -9.960 1.00 87.69 208 SER A N 1
ATOM 1637 C CA . SER A 1 208 ? -2.303 -4.694 -8.714 1.00 87.69 208 SER A CA 1
ATOM 1638 C C . SER A 1 208 ? -3.259 -3.974 -7.769 1.00 87.69 208 SER A C 1
ATOM 1640 O O . SER A 1 208 ? -3.315 -4.297 -6.589 1.00 87.69 208 SER A O 1
ATOM 1642 N N . SER A 1 209 ? -4.116 -3.092 -8.286 1.00 93.06 209 SER A N 1
ATOM 1643 C CA . SER A 1 209 ? -5.167 -2.449 -7.496 1.00 93.06 209 SER A CA 1
ATOM 1644 C C . SER A 1 209 ? -6.124 -3.464 -6.869 1.00 93.06 209 SER A C 1
ATOM 1646 O O . SER A 1 209 ? -6.536 -3.267 -5.727 1.00 93.06 209 SER A O 1
ATOM 1648 N N . ARG A 1 210 ? -6.485 -4.539 -7.584 1.00 90.31 210 ARG A N 1
ATOM 1649 C CA . ARG A 1 210 ? -7.309 -5.623 -7.026 1.00 90.31 210 ARG A CA 1
ATOM 1650 C C . ARG A 1 210 ? -6.572 -6.373 -5.922 1.00 90.31 210 ARG A C 1
ATOM 1652 O O . ARG A 1 210 ? -7.168 -6.606 -4.881 1.00 90.31 210 ARG A O 1
ATOM 1659 N N . ALA A 1 211 ? -5.283 -6.659 -6.097 1.00 83.12 211 ALA A N 1
ATOM 1660 C CA . ALA A 1 211 ? -4.477 -7.295 -5.056 1.00 83.12 211 ALA A CA 1
ATOM 1661 C C . ALA A 1 211 ? -4.402 -6.441 -3.773 1.00 83.12 211 ALA A C 1
ATOM 1663 O O . ALA A 1 211 ? -4.530 -6.974 -2.671 1.00 83.12 211 ALA A O 1
ATOM 1664 N N . VAL A 1 212 ? -4.274 -5.114 -3.901 1.00 87.12 212 VAL A N 1
ATOM 1665 C CA . VAL A 1 212 ? -4.348 -4.186 -2.757 1.00 87.12 212 VAL A CA 1
ATOM 1666 C C . VAL A 1 212 ? -5.727 -4.236 -2.095 1.00 87.12 212 VAL A C 1
ATOM 1668 O O . VAL A 1 212 ? -5.825 -4.339 -0.873 1.00 87.12 212 VAL A O 1
ATOM 1671 N N . ILE A 1 213 ? -6.804 -4.217 -2.883 1.00 91.31 213 ILE A N 1
ATOM 1672 C CA . ILE A 1 213 ? -8.175 -4.332 -2.363 1.00 91.31 213 ILE A CA 1
ATOM 1673 C C . ILE A 1 213 ? -8.384 -5.671 -1.638 1.00 91.31 213 ILE A C 1
ATOM 1675 O O . ILE A 1 213 ? -8.952 -5.682 -0.550 1.00 91.31 213 ILE A O 1
ATOM 1679 N N . ASP A 1 214 ? -7.865 -6.784 -2.157 1.00 85.38 214 ASP A N 1
ATOM 1680 C CA . ASP A 1 214 ? -7.950 -8.094 -1.502 1.00 85.38 214 ASP A CA 1
ATOM 1681 C C . ASP A 1 214 ? -7.247 -8.094 -0.135 1.00 85.38 214 ASP A C 1
ATOM 1683 O O . ASP A 1 214 ? -7.716 -8.725 0.818 1.00 85.38 214 ASP A O 1
ATOM 1687 N N . LEU A 1 215 ? -6.143 -7.351 0.005 1.00 81.81 215 LEU A N 1
ATOM 1688 C CA . LEU A 1 215 ? -5.492 -7.143 1.299 1.00 81.81 215 LEU A CA 1
ATOM 1689 C C . LEU A 1 215 ? -6.374 -6.322 2.239 1.00 81.81 215 LEU A C 1
ATOM 1691 O O . LEU A 1 215 ? -6.525 -6.709 3.397 1.00 81.81 215 LEU A O 1
ATOM 1695 N N . VAL A 1 216 ? -6.994 -5.243 1.759 1.00 85.12 216 VAL A N 1
ATOM 1696 C CA . VAL A 1 216 ? -7.958 -4.454 2.545 1.00 85.12 216 VAL A CA 1
ATOM 1697 C C . VAL A 1 216 ? -9.109 -5.341 3.028 1.00 85.12 216 VAL A C 1
ATOM 1699 O O . VAL A 1 216 ? -9.402 -5.375 4.223 1.00 85.12 216 VAL A O 1
ATOM 1702 N N . GLU A 1 217 ? -9.719 -6.120 2.136 1.00 89.62 217 GLU A N 1
ATOM 1703 C CA . GLU A 1 217 ? -10.818 -7.035 2.461 1.00 89.62 217 GLU A CA 1
ATOM 1704 C C . GLU A 1 217 ? -10.395 -8.121 3.450 1.00 89.62 217 GLU A C 1
ATOM 1706 O O . GLU A 1 217 ? -11.134 -8.452 4.380 1.00 89.62 217 GLU A O 1
ATOM 1711 N N . ARG A 1 218 ? -9.171 -8.642 3.320 1.00 83.50 218 ARG A N 1
ATOM 1712 C CA . ARG A 1 218 ? -8.600 -9.585 4.286 1.00 83.50 218 ARG A CA 1
ATOM 1713 C C . ARG A 1 218 ? -8.500 -8.968 5.678 1.00 83.50 218 ARG A C 1
ATOM 1715 O O . ARG A 1 218 ? -8.769 -9.650 6.669 1.00 83.50 218 ARG A O 1
ATOM 1722 N N . GLU A 1 219 ? -8.107 -7.705 5.785 1.00 82.69 219 GLU A N 1
ATOM 1723 C CA . GLU A 1 219 ? -8.020 -7.023 7.075 1.00 82.69 219 GLU A CA 1
ATOM 1724 C C . GLU A 1 219 ? -9.403 -6.675 7.646 1.00 82.69 219 GLU A C 1
ATOM 1726 O O . GLU A 1 219 ? -9.632 -6.851 8.848 1.00 82.69 219 GLU A O 1
ATOM 1731 N N . ILE A 1 220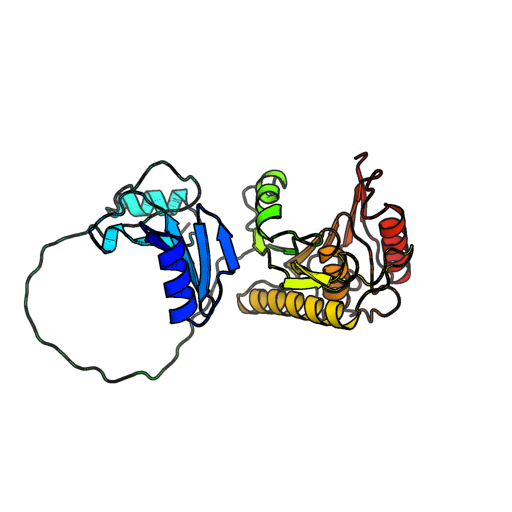 ? -10.368 -6.332 6.788 1.00 82.38 220 ILE A N 1
ATOM 1732 C CA . ILE A 1 220 ? -11.779 -6.193 7.174 1.00 82.38 220 ILE A CA 1
ATOM 1733 C C . ILE A 1 220 ? -12.331 -7.510 7.713 1.00 82.38 220 ILE A C 1
ATOM 1735 O O . ILE A 1 220 ? -12.929 -7.544 8.792 1.00 82.38 220 ILE A O 1
ATOM 1739 N N . ALA A 1 221 ? -12.075 -8.624 7.026 1.00 78.62 221 ALA A N 1
ATOM 1740 C CA . ALA A 1 221 ? -12.477 -9.955 7.471 1.00 78.62 221 ALA A CA 1
ATOM 1741 C C . ALA A 1 221 ? -11.850 -10.326 8.825 1.00 78.62 221 ALA A C 1
ATOM 1743 O O . ALA A 1 221 ? -12.472 -11.029 9.632 1.00 78.62 221 ALA A O 1
ATOM 1744 N N . ARG A 1 222 ? -10.643 -9.815 9.102 1.00 79.88 222 ARG A N 1
ATOM 1745 C CA . ARG A 1 222 ? -9.968 -9.963 10.396 1.00 79.88 222 ARG A CA 1
ATOM 1746 C C . ARG A 1 222 ? -10.584 -9.102 11.492 1.00 79.88 222 ARG A C 1
ATOM 1748 O O . ARG A 1 222 ? -10.354 -9.450 12.642 1.00 79.88 222 ARG A O 1
ATOM 1755 N N . GLY A 1 223 ? -11.388 -8.091 11.162 1.00 80.19 223 GLY A N 1
ATOM 1756 C CA . GLY A 1 223 ? -12.178 -7.281 12.095 1.00 80.19 223 GLY A CA 1
ATOM 1757 C C . GLY A 1 223 ? -11.806 -5.796 12.139 1.00 80.19 223 GLY A C 1
ATOM 1758 O O . GLY A 1 223 ? -12.273 -5.091 13.033 1.00 80.19 223 GLY A O 1
ATOM 1759 N N . ILE A 1 224 ? -10.996 -5.317 11.190 1.00 81.00 224 ILE A N 1
ATOM 1760 C CA . ILE A 1 224 ? -10.625 -3.904 11.072 1.00 81.00 224 ILE A CA 1
ATOM 1761 C C . ILE A 1 224 ? -11.680 -3.168 10.236 1.00 81.00 224 ILE A C 1
ATOM 1763 O O . ILE A 1 224 ? -11.869 -3.514 9.074 1.00 81.00 224 ILE A O 1
ATOM 1767 N N . PRO A 1 225 ? -12.391 -2.167 10.779 1.00 86.38 225 PRO A N 1
ATOM 1768 C CA . PRO A 1 225 ? -13.317 -1.362 9.985 1.00 86.38 225 PRO A CA 1
ATOM 1769 C C . PRO A 1 225 ? -12.614 -0.704 8.790 1.00 86.38 225 PRO A C 1
ATOM 1771 O O . PRO A 1 225 ? -11.471 -0.267 8.912 1.00 86.38 225 PRO A O 1
ATOM 1774 N N . SER A 1 226 ? -13.277 -0.620 7.634 1.00 91.06 226 SER A N 1
ATOM 1775 C CA . SER A 1 226 ? -12.664 -0.047 6.427 1.00 91.06 226 SER A CA 1
ATOM 1776 C C . SER A 1 226 ? -12.284 1.426 6.617 1.00 91.06 226 SER A C 1
ATOM 1778 O O . SER A 1 226 ? -11.208 1.844 6.202 1.00 91.06 226 SER A O 1
ATOM 1780 N N . ASP A 1 227 ? -13.107 2.183 7.348 1.00 94.88 227 ASP A N 1
ATOM 1781 C CA . ASP A 1 227 ? -12.896 3.592 7.714 1.00 94.88 227 ASP A CA 1
ATOM 1782 C C . ASP A 1 227 ? -11.753 3.809 8.722 1.00 94.88 227 ASP A C 1
ATOM 1784 O O . ASP A 1 227 ? -11.468 4.936 9.125 1.00 94.88 227 ASP A O 1
ATOM 1788 N N . ARG A 1 228 ? -11.077 2.726 9.113 1.00 92.00 228 ARG A N 1
ATOM 1789 C CA . ARG A 1 228 ? -9.852 2.715 9.909 1.00 92.00 228 ARG A CA 1
ATOM 1790 C C . ARG A 1 228 ? -8.632 2.296 9.095 1.00 92.00 228 ARG A C 1
ATOM 1792 O O . ARG A 1 228 ? -7.553 2.237 9.669 1.00 92.00 228 ARG A O 1
ATOM 1799 N N . ILE A 1 229 ? -8.763 2.025 7.796 1.00 90.50 229 ILE A N 1
ATOM 1800 C CA . ILE A 1 229 ? -7.662 1.606 6.920 1.00 90.50 229 ILE A CA 1
ATOM 1801 C C . ILE A 1 229 ? -7.182 2.791 6.079 1.00 90.50 229 ILE A C 1
ATOM 1803 O O . ILE A 1 229 ? -7.942 3.363 5.302 1.00 90.50 229 ILE A O 1
ATOM 1807 N N . VAL A 1 230 ? -5.907 3.147 6.223 1.00 93.12 230 VAL A N 1
ATOM 1808 C CA . VAL A 1 230 ? -5.201 4.098 5.357 1.00 93.12 230 VAL A CA 1
ATOM 1809 C C . VAL A 1 230 ? -4.440 3.316 4.296 1.00 93.12 230 VAL A C 1
ATOM 1811 O O . VAL A 1 230 ? -3.737 2.366 4.643 1.00 93.12 230 VAL A O 1
ATOM 1814 N N . LEU A 1 231 ? -4.547 3.733 3.034 1.00 94.25 231 LEU A N 1
ATOM 1815 C CA . LEU A 1 231 ? -3.655 3.283 1.967 1.00 94.25 231 LEU A CA 1
ATOM 1816 C C . LEU A 1 231 ? -2.543 4.313 1.773 1.00 94.25 231 LEU A C 1
ATOM 1818 O O . LEU A 1 231 ? -2.807 5.503 1.634 1.00 94.25 231 LEU A O 1
ATOM 1822 N N . ALA A 1 232 ? -1.298 3.870 1.744 1.00 90.19 232 ALA A N 1
ATOM 1823 C CA . ALA A 1 232 ? -0.141 4.700 1.453 1.00 90.19 232 ALA A CA 1
ATOM 1824 C C . ALA A 1 232 ? 0.693 4.042 0.360 1.00 90.19 232 ALA A C 1
ATOM 1826 O O . ALA A 1 232 ? 0.786 2.823 0.336 1.00 90.19 232 ALA A O 1
ATOM 1827 N N . GLY A 1 233 ? 1.296 4.804 -0.546 1.00 86.56 233 GLY A N 1
ATOM 1828 C CA . GLY A 1 233 ? 2.145 4.218 -1.582 1.00 86.56 233 GLY A CA 1
ATOM 1829 C C . GLY A 1 233 ? 3.247 5.156 -2.042 1.00 86.56 233 GLY A C 1
ATOM 1830 O O . GLY A 1 233 ? 3.049 6.370 -2.125 1.00 86.56 233 GLY A O 1
ATOM 1831 N N . PHE A 1 234 ? 4.407 4.575 -2.349 1.00 85.81 234 PHE A N 1
ATOM 1832 C CA . PHE A 1 234 ? 5.574 5.290 -2.861 1.00 85.81 234 PHE A CA 1
ATOM 1833 C C . PHE A 1 234 ? 5.806 5.000 -4.344 1.00 85.81 234 PHE A C 1
ATOM 1835 O O . PHE A 1 234 ? 5.730 3.845 -4.762 1.00 85.81 234 PHE A O 1
ATOM 1842 N N . SER A 1 235 ? 6.132 6.026 -5.137 1.00 86.69 235 SER A N 1
ATOM 1843 C CA . SER A 1 235 ? 6.493 5.889 -6.555 1.00 86.69 235 SER A CA 1
ATOM 1844 C C . SER A 1 235 ? 5.493 5.022 -7.332 1.00 86.69 235 SER A C 1
ATOM 1846 O O . SER A 1 235 ? 4.333 5.409 -7.452 1.00 86.69 235 SER A O 1
ATOM 1848 N N . GLN A 1 236 ? 5.881 3.850 -7.835 1.00 86.38 236 GLN A N 1
ATOM 1849 C CA . GLN A 1 236 ? 4.970 2.946 -8.539 1.00 86.38 236 GLN A CA 1
ATOM 1850 C C . GLN A 1 236 ? 3.804 2.459 -7.658 1.00 86.38 236 GLN A C 1
ATOM 1852 O O . GLN A 1 236 ? 2.661 2.450 -8.110 1.00 86.38 236 GLN A O 1
ATOM 1857 N N . GLY A 1 237 ? 4.061 2.123 -6.391 1.00 86.75 237 GLY A N 1
ATOM 1858 C CA . GLY A 1 237 ? 3.015 1.725 -5.445 1.00 86.75 237 GLY A CA 1
ATOM 1859 C C . GLY A 1 237 ? 1.993 2.838 -5.192 1.00 86.75 237 GLY A C 1
ATOM 1860 O O . GLY A 1 237 ? 0.806 2.567 -5.059 1.00 86.75 237 GLY A O 1
ATOM 1861 N N . GLY A 1 238 ? 2.420 4.106 -5.221 1.00 89.50 238 GLY A N 1
ATOM 1862 C CA . GLY A 1 238 ? 1.515 5.256 -5.098 1.00 89.50 238 GLY A CA 1
ATOM 1863 C C . GLY A 1 238 ? 0.504 5.375 -6.247 1.00 89.50 238 GLY A C 1
ATOM 1864 O O . GLY A 1 238 ? -0.660 5.708 -6.031 1.00 89.50 238 GLY A O 1
ATOM 1865 N N . ALA A 1 239 ? 0.907 5.021 -7.468 1.00 91.38 239 ALA A N 1
ATOM 1866 C CA . ALA A 1 239 ? -0.003 4.991 -8.610 1.00 91.38 239 ALA A CA 1
ATOM 1867 C C . ALA A 1 239 ? -1.072 3.896 -8.460 1.00 91.38 239 ALA A C 1
ATOM 1869 O O . ALA A 1 239 ? -2.234 4.108 -8.812 1.00 91.38 239 ALA A O 1
ATOM 1870 N N . VAL A 1 240 ? -0.696 2.747 -7.890 1.00 93.69 240 VAL A N 1
ATOM 1871 C CA . VAL A 1 240 ? -1.630 1.659 -7.571 1.00 93.69 240 VAL A CA 1
ATOM 1872 C C . VAL A 1 240 ? -2.589 2.075 -6.459 1.00 93.69 240 VAL A C 1
ATOM 1874 O O . VAL A 1 240 ? -3.792 1.837 -6.578 1.00 93.69 240 VAL A O 1
ATOM 1877 N N . THR A 1 241 ? -2.101 2.726 -5.397 1.00 94.94 241 THR A N 1
ATOM 1878 C CA . THR A 1 241 ? -2.963 3.138 -4.279 1.00 94.94 241 THR A CA 1
ATOM 1879 C C . THR A 1 241 ? -3.955 4.227 -4.661 1.00 94.94 241 THR A C 1
ATOM 1881 O O . THR A 1 241 ? -5.063 4.208 -4.129 1.00 94.94 241 THR A O 1
ATOM 1884 N N . TYR A 1 242 ? -3.643 5.109 -5.620 1.00 96.44 242 TYR A N 1
ATOM 1885 C CA . TYR A 1 242 ? -4.647 6.003 -6.213 1.00 96.44 242 TYR A CA 1
ATOM 1886 C C . TYR A 1 242 ? -5.814 5.223 -6.819 1.00 96.44 242 TYR A C 1
ATOM 1888 O O . T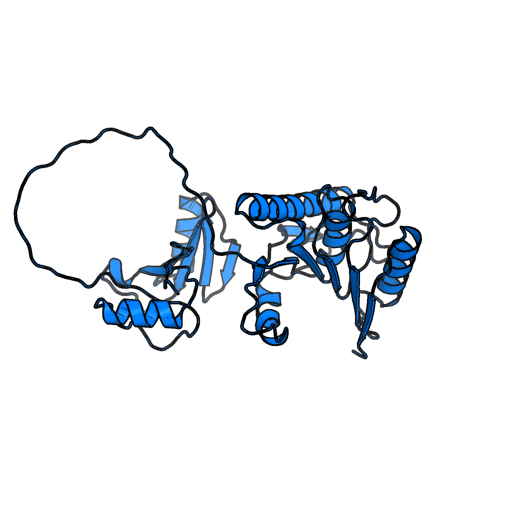YR A 1 242 ? -6.972 5.484 -6.486 1.00 96.44 242 TYR A O 1
ATOM 1896 N N . GLN A 1 243 ? -5.508 4.255 -7.689 1.00 96.56 243 GLN A N 1
ATOM 1897 C CA . GLN A 1 243 ? -6.524 3.432 -8.340 1.00 96.56 243 GLN A CA 1
ATOM 1898 C C . GLN A 1 243 ? -7.336 2.645 -7.305 1.00 96.56 243 GLN A C 1
ATOM 1900 O O . GLN A 1 243 ? -8.567 2.667 -7.353 1.00 96.56 243 GLN A O 1
ATOM 1905 N N . ALA A 1 244 ? -6.663 2.001 -6.348 1.00 96.56 244 ALA A N 1
ATOM 1906 C CA . ALA A 1 244 ? -7.309 1.200 -5.318 1.00 96.56 244 ALA A CA 1
ATOM 1907 C C . ALA A 1 244 ? -8.215 2.052 -4.424 1.00 96.56 244 ALA A C 1
ATOM 1909 O O . ALA A 1 244 ? -9.407 1.779 -4.340 1.00 96.56 244 ALA A O 1
ATOM 1910 N N . ALA A 1 245 ? -7.690 3.116 -3.811 1.00 97.56 245 ALA A N 1
ATOM 1911 C CA . ALA A 1 245 ? -8.437 3.913 -2.842 1.00 97.56 245 ALA A CA 1
ATOM 1912 C C . ALA A 1 245 ? -9.675 4.580 -3.452 1.00 97.56 245 ALA A C 1
ATOM 1914 O O . ALA A 1 245 ? -10.750 4.562 -2.856 1.00 97.56 245 ALA A O 1
ATOM 1915 N N . LEU A 1 246 ? -9.533 5.168 -4.643 1.00 98.12 246 LEU A N 1
ATOM 1916 C CA . LEU A 1 246 ? -10.591 5.985 -5.233 1.00 98.12 246 LEU A CA 1
ATOM 1917 C C . LEU A 1 246 ? -11.683 5.157 -5.916 1.00 98.12 246 LEU A C 1
ATOM 1919 O O . LEU A 1 246 ? -12.804 5.643 -6.049 1.00 98.12 246 LEU A O 1
ATOM 1923 N N . SER A 1 247 ? -11.390 3.920 -6.333 1.00 97.69 247 SER A N 1
ATOM 1924 C CA . SER A 1 247 ? -12.388 3.012 -6.923 1.00 97.69 247 SER A CA 1
ATOM 1925 C C . SER A 1 247 ? -13.037 2.056 -5.913 1.00 97.69 247 SER A C 1
ATOM 1927 O O . SER A 1 247 ? -14.065 1.451 -6.224 1.00 97.69 247 SER A O 1
ATOM 1929 N N . TYR A 1 248 ? -12.481 1.936 -4.703 1.00 98.12 248 TYR A N 1
ATOM 1930 C CA . TYR A 1 248 ? -12.976 1.023 -3.677 1.00 98.12 248 TYR A CA 1
ATOM 1931 C C . TYR A 1 248 ? -14.364 1.412 -3.155 1.00 98.12 248 TYR A C 1
ATOM 1933 O O . TYR A 1 248 ? -14.683 2.590 -2.986 1.00 98.12 248 TYR A O 1
ATOM 1941 N N . ASP A 1 249 ? -15.211 0.416 -2.897 1.00 98.12 249 ASP A N 1
ATOM 1942 C CA . ASP A 1 249 ? -16.644 0.597 -2.644 1.00 98.12 249 ASP A CA 1
ATOM 1943 C C . ASP A 1 249 ? -17.029 0.772 -1.169 1.00 98.12 249 ASP A C 1
ATOM 1945 O O . ASP A 1 249 ? -18.202 0.995 -0.854 1.00 98.12 249 ASP A O 1
ATOM 1949 N N . LYS A 1 250 ? -16.042 0.749 -0.271 1.00 97.94 250 LYS A N 1
ATOM 1950 C CA . LYS A 1 250 ? -16.193 1.041 1.158 1.00 97.94 250 LYS A CA 1
ATOM 1951 C C . LYS A 1 250 ? -15.329 2.243 1.547 1.00 97.94 250 LYS A C 1
ATOM 1953 O O . LYS A 1 250 ? -14.277 2.450 0.941 1.00 97.94 250 LYS A O 1
ATOM 1958 N N . PRO A 1 251 ? -15.744 3.032 2.554 1.00 97.50 251 PRO A N 1
ATOM 1959 C CA . PRO A 1 251 ? -14.969 4.186 2.990 1.00 97.50 251 PRO A CA 1
ATOM 1960 C C . PRO A 1 251 ? -13.629 3.736 3.568 1.00 97.50 251 PRO A C 1
ATOM 1962 O O . PRO A 1 251 ? -13.588 2.775 4.339 1.00 97.50 251 PRO A O 1
ATOM 1965 N N . LEU A 1 252 ? -12.563 4.446 3.212 1.00 96.38 252 LEU A N 1
ATOM 1966 C CA . LEU A 1 252 ? -11.224 4.310 3.781 1.00 96.38 252 LEU A CA 1
ATOM 1967 C C . LEU A 1 252 ? -10.905 5.500 4.692 1.00 96.38 252 LEU A C 1
ATOM 1969 O O . LEU A 1 252 ? -11.478 6.581 4.558 1.00 96.38 252 LEU A O 1
ATOM 1973 N N . ALA A 1 253 ? -9.962 5.310 5.614 1.00 94.88 253 ALA A N 1
ATOM 1974 C CA . ALA A 1 253 ? -9.534 6.349 6.551 1.00 94.88 253 ALA A CA 1
ATOM 1975 C C . ALA A 1 253 ? -8.717 7.462 5.877 1.00 94.88 253 ALA A C 1
ATOM 1977 O O . ALA A 1 253 ? -8.697 8.599 6.350 1.00 94.88 253 ALA A O 1
ATOM 1978 N N . GLY A 1 254 ? -8.004 7.134 4.798 1.00 94.12 254 GLY A N 1
ATOM 1979 C CA . GLY A 1 254 ? -7.160 8.091 4.098 1.00 94.12 254 GLY A CA 1
ATOM 1980 C C . GLY A 1 254 ? -6.306 7.476 2.995 1.00 94.12 254 GLY A C 1
ATOM 1981 O O . GLY A 1 254 ? -6.126 6.259 2.928 1.00 94.12 254 GLY A O 1
ATOM 1982 N N . LEU A 1 255 ? -5.751 8.352 2.162 1.00 96.06 255 LEU A N 1
ATOM 1983 C CA . LEU A 1 255 ? -4.777 8.037 1.124 1.00 96.06 255 LEU A CA 1
ATOM 1984 C C . LEU A 1 255 ? -3.522 8.903 1.293 1.00 96.06 255 LEU A C 1
ATOM 1986 O O . LEU A 1 255 ? -3.606 10.132 1.343 1.00 96.06 255 LEU A O 1
ATOM 1990 N N . MET A 1 256 ? -2.350 8.274 1.325 1.00 94.81 256 MET A N 1
ATOM 1991 C CA . MET A 1 256 ? -1.055 8.952 1.296 1.00 94.81 256 MET A CA 1
ATOM 1992 C C . MET A 1 256 ? -0.277 8.591 0.031 1.00 94.81 256 MET A C 1
ATOM 1994 O O . MET A 1 256 ? 0.005 7.427 -0.241 1.00 94.81 256 MET A O 1
ATOM 1998 N N . ALA A 1 257 ? 0.107 9.606 -0.728 1.00 94.62 257 ALA A N 1
ATOM 1999 C CA . ALA A 1 257 ? 0.832 9.465 -1.982 1.00 94.62 257 ALA A CA 1
ATOM 2000 C C . ALA A 1 257 ? 2.228 10.077 -1.824 1.00 94.62 257 ALA A C 1
ATOM 2002 O O . ALA A 1 257 ? 2.346 11.272 -1.564 1.00 94.62 257 ALA A O 1
ATOM 2003 N N . LEU A 1 258 ? 3.281 9.265 -1.939 1.00 91.88 258 LEU A N 1
ATOM 2004 C CA . LEU A 1 258 ? 4.665 9.688 -1.710 1.00 91.88 258 LEU A CA 1
ATOM 2005 C C . LEU A 1 258 ? 5.486 9.565 -3.000 1.00 91.88 258 LEU A C 1
ATOM 2007 O O . LEU A 1 258 ? 5.566 8.477 -3.567 1.00 91.88 258 LEU A O 1
ATOM 2011 N N . SER A 1 259 ? 6.100 10.658 -3.459 1.00 91.00 259 SER A N 1
ATOM 2012 C CA . SER A 1 259 ? 6.952 10.705 -4.662 1.00 91.00 259 SER A CA 1
ATOM 2013 C C . SER A 1 259 ? 6.369 9.924 -5.846 1.00 91.00 259 SER A C 1
ATOM 2015 O O . SER A 1 259 ? 6.998 9.023 -6.398 1.00 91.00 259 SER A O 1
ATOM 2017 N N . THR A 1 260 ? 5.108 10.193 -6.183 1.00 92.44 260 THR A N 1
ATOM 2018 C CA . THR A 1 260 ? 4.311 9.371 -7.108 1.00 92.44 260 THR A CA 1
ATOM 2019 C C . THR A 1 260 ? 3.523 10.230 -8.103 1.00 92.44 260 THR A C 1
ATOM 2021 O O . THR A 1 260 ? 3.669 11.449 -8.150 1.00 92.44 260 THR A O 1
ATOM 2024 N N . TYR A 1 261 ? 2.716 9.583 -8.939 1.00 92.44 261 TYR A N 1
ATOM 2025 C CA . TYR A 1 261 ? 1.934 10.164 -10.021 1.00 92.44 261 TYR A CA 1
ATOM 2026 C C . TYR A 1 261 ? 0.586 9.445 -10.149 1.00 92.44 261 TYR A C 1
ATOM 2028 O O . TYR A 1 261 ? 0.444 8.278 -9.782 1.00 92.44 261 TYR A O 1
ATOM 2036 N N . PHE A 1 262 ? -0.420 10.133 -10.692 1.00 94.38 262 PHE A N 1
ATOM 2037 C CA . PHE A 1 262 ? -1.776 9.594 -10.811 1.00 94.38 262 PHE A CA 1
ATOM 2038 C C . PHE A 1 262 ? -2.018 8.989 -12.196 1.00 94.38 262 PHE A C 1
ATOM 2040 O O . PHE A 1 262 ? -2.616 9.590 -13.087 1.00 94.38 262 PHE A O 1
ATOM 2047 N N . ALA A 1 263 ? -1.534 7.764 -12.361 1.00 91.38 263 ALA A N 1
ATOM 2048 C CA . ALA A 1 263 ? -1.431 7.105 -13.655 1.00 91.38 263 ALA A CA 1
ATOM 2049 C C . ALA A 1 263 ? -2.795 6.902 -14.360 1.00 91.38 263 ALA A C 1
ATOM 2051 O O . ALA A 1 263 ? -2.911 7.098 -15.567 1.00 91.38 263 ALA A O 1
ATOM 2052 N N . THR A 1 264 ? -3.858 6.612 -13.605 1.00 93.12 264 THR A N 1
ATOM 2053 C CA . THR A 1 264 ? -5.202 6.327 -14.141 1.00 93.12 264 THR A CA 1
ATOM 2054 C C . THR A 1 264 ? -6.166 7.516 -14.105 1.00 93.12 264 THR A C 1
ATOM 2056 O O . THR A 1 264 ? -7.356 7.346 -14.344 1.00 93.12 264 THR A O 1
ATOM 2059 N N . HIS A 1 265 ? -5.695 8.745 -13.867 1.00 93.25 265 HIS A N 1
ATOM 2060 C CA . HIS A 1 265 ? -6.556 9.933 -13.701 1.00 93.25 265 HIS A CA 1
ATOM 2061 C C . HIS A 1 265 ? -7.597 10.186 -14.821 1.00 93.25 265 HIS A C 1
ATOM 2063 O O . HIS A 1 265 ? -8.638 10.785 -14.563 1.00 93.25 265 HIS A O 1
ATOM 2069 N N . LYS A 1 266 ? -7.335 9.737 -16.058 1.00 91.62 266 LYS A N 1
ATOM 2070 C CA . LYS A 1 266 ? -8.233 9.880 -17.221 1.00 91.62 266 LYS A CA 1
ATOM 2071 C C . LYS A 1 266 ? -9.276 8.759 -17.325 1.00 91.62 266 LYS A C 1
ATOM 2073 O O . LYS A 1 266 ? -10.299 8.953 -17.972 1.00 91.62 266 LYS A O 1
ATOM 2078 N N . THR A 1 267 ? -9.001 7.591 -16.748 1.00 92.19 267 THR A N 1
ATOM 2079 C CA . THR A 1 267 ? -9.794 6.359 -16.919 1.00 92.19 267 THR A CA 1
ATOM 2080 C C . THR A 1 267 ? -10.426 5.862 -15.622 1.00 92.19 267 THR A C 1
ATOM 2082 O O . THR A 1 267 ? -11.328 5.026 -15.672 1.00 92.19 267 THR A O 1
ATOM 2085 N N . LEU A 1 268 ? -9.986 6.372 -14.468 1.00 94.62 268 LEU A N 1
ATOM 2086 C CA . LEU A 1 268 ? -10.540 6.046 -13.163 1.00 94.62 268 LEU A CA 1
ATOM 2087 C C . LEU A 1 268 ? -12.044 6.343 -13.133 1.00 94.62 268 LEU A C 1
ATOM 2089 O O . LEU A 1 268 ? -12.485 7.458 -13.409 1.00 94.62 268 LEU A O 1
ATOM 2093 N N . ILE A 1 269 ? -12.812 5.355 -12.682 1.00 96.12 269 ILE A N 1
ATOM 2094 C CA . ILE A 1 269 ? -14.206 5.528 -12.283 1.00 96.12 269 ILE A CA 1
ATOM 2095 C C . ILE A 1 269 ? -14.227 5.573 -10.749 1.00 96.12 269 ILE A C 1
ATOM 2097 O O . ILE A 1 269 ? -14.024 4.529 -10.121 1.00 96.12 269 ILE A O 1
ATOM 2101 N N . PRO A 1 270 ? -14.413 6.753 -10.128 1.00 97.06 270 PRO A N 1
ATOM 2102 C CA . PRO A 1 270 ? -14.386 6.872 -8.679 1.00 97.06 270 PRO A CA 1
ATOM 2103 C C . PRO A 1 270 ? -15.650 6.280 -8.054 1.00 97.06 270 PRO A C 1
ATOM 2105 O O . PRO A 1 270 ? -16.738 6.306 -8.638 1.00 97.06 270 PRO A O 1
ATOM 2108 N N . ASN A 1 271 ? -15.521 5.793 -6.826 1.00 98.31 271 ASN A N 1
ATOM 2109 C CA . ASN A 1 271 ? -16.646 5.349 -6.025 1.00 98.31 271 ASN A CA 1
ATOM 2110 C C . ASN A 1 271 ? -17.032 6.416 -4.997 1.00 98.31 271 ASN A C 1
ATOM 2112 O O . ASN A 1 271 ? -16.191 6.951 -4.274 1.00 98.31 271 ASN A O 1
ATOM 2116 N N . LYS A 1 272 ? -18.338 6.674 -4.871 1.00 97.81 272 LYS A N 1
ATOM 2117 C CA . LYS A 1 272 ? -18.889 7.654 -3.923 1.00 97.81 272 LYS A CA 1
ATOM 2118 C C . LYS A 1 272 ? -18.480 7.406 -2.467 1.00 97.81 272 LYS A C 1
ATOM 2120 O O . LYS A 1 272 ? -18.476 8.350 -1.686 1.00 97.81 272 LYS A O 1
ATOM 2125 N N . ALA A 1 273 ? -18.158 6.161 -2.097 1.00 98.19 273 ALA A N 1
ATOM 2126 C CA . ALA A 1 273 ? -17.742 5.806 -0.742 1.00 98.19 273 ALA A CA 1
ATOM 2127 C C . ALA A 1 273 ? -16.466 6.540 -0.296 1.00 98.19 273 ALA A C 1
ATOM 2129 O O . ALA A 1 273 ? -16.278 6.751 0.898 1.00 98.19 273 ALA A O 1
ATOM 2130 N N . ASN A 1 274 ? -15.628 6.957 -1.250 1.00 98.06 274 ASN A N 1
ATOM 2131 C CA . ASN A 1 274 ? -14.357 7.630 -1.001 1.00 98.06 274 ASN A CA 1
ATOM 2132 C C . ASN A 1 274 ? -14.332 9.076 -1.526 1.00 98.06 274 ASN A C 1
ATOM 2134 O O . ASN A 1 274 ? -13.262 9.661 -1.628 1.00 98.06 274 ASN A O 1
ATOM 2138 N N . GLN A 1 275 ? -15.487 9.692 -1.815 1.00 97.69 275 GLN A N 1
ATOM 2139 C CA . GLN A 1 275 ? -15.555 11.083 -2.300 1.00 97.69 275 GLN A CA 1
ATOM 2140 C C . GLN A 1 275 ? -14.923 12.088 -1.319 1.00 97.69 275 GLN A C 1
ATOM 2142 O O . GLN A 1 275 ? -14.262 13.038 -1.738 1.00 97.69 275 GLN A O 1
ATOM 2147 N N . ASP A 1 276 ? -15.090 11.847 -0.018 1.00 96.56 276 ASP A N 1
ATOM 2148 C CA . ASP A 1 276 ? -14.594 12.711 1.059 1.00 96.56 276 ASP A CA 1
ATOM 2149 C C . ASP A 1 276 ? -13.340 12.146 1.749 1.00 96.56 276 ASP A C 1
ATOM 2151 O O . ASP A 1 276 ? -12.970 12.603 2.832 1.00 96.56 276 ASP A O 1
ATOM 2155 N N . ILE A 1 277 ? -12.682 11.143 1.149 1.00 97.94 277 ILE A N 1
ATOM 2156 C CA . ILE A 1 277 ? -11.483 10.533 1.734 1.00 97.94 277 ILE A CA 1
ATOM 2157 C C . ILE A 1 277 ? -10.392 11.604 1.948 1.00 97.94 277 ILE A C 1
ATOM 2159 O O . ILE A 1 277 ? -10.102 12.384 1.034 1.00 97.94 277 ILE A O 1
ATOM 2163 N N . PRO A 1 278 ? -9.754 11.671 3.132 1.00 97.88 278 PRO A N 1
ATOM 2164 C CA . PRO A 1 278 ? -8.582 12.513 3.333 1.00 97.88 278 PRO A CA 1
ATOM 2165 C C . PRO A 1 278 ? -7.420 12.044 2.450 1.00 97.88 278 PRO A C 1
ATOM 2167 O O . PRO A 1 278 ? -7.023 10.881 2.508 1.00 97.88 278 PRO A O 1
ATOM 2170 N N . ILE A 1 279 ? -6.847 12.947 1.654 1.00 98.31 279 ILE A N 1
ATOM 2171 C CA . ILE A 1 279 ? -5.735 12.635 0.746 1.00 98.31 279 ILE A CA 1
ATOM 2172 C C . ILE A 1 279 ? -4.564 13.565 1.049 1.00 98.31 279 ILE A C 1
ATOM 2174 O O . ILE A 1 279 ? -4.756 14.777 1.159 1.00 98.31 279 ILE A O 1
ATOM 2178 N N . HIS A 1 280 ? -3.352 13.020 1.157 1.00 97.69 280 HIS A N 1
ATOM 2179 C CA . HIS A 1 280 ? -2.140 13.813 1.354 1.00 97.69 280 HIS A CA 1
ATOM 2180 C C . HIS A 1 280 ? -1.022 13.353 0.418 1.00 97.69 280 HIS A C 1
ATOM 2182 O O . HIS A 1 280 ? -0.681 12.173 0.360 1.00 97.69 280 HIS A O 1
ATOM 2188 N N . LEU A 1 281 ? -0.463 14.306 -0.318 1.00 97.69 281 LEU A N 1
ATOM 2189 C CA . LEU A 1 281 ? 0.626 14.118 -1.264 1.00 97.69 281 LEU A CA 1
ATOM 2190 C C . LEU A 1 281 ? 1.914 14.665 -0.649 1.00 97.69 281 LEU A C 1
ATOM 2192 O O . LEU A 1 281 ? 1.928 15.773 -0.105 1.00 97.69 281 LEU A O 1
ATOM 2196 N N . PHE A 1 282 ? 2.991 13.902 -0.781 1.00 95.12 282 PHE A N 1
ATOM 2197 C CA . PHE A 1 282 ? 4.329 14.239 -0.311 1.00 95.12 282 PHE A CA 1
ATOM 2198 C C . PHE A 1 282 ? 5.313 14.080 -1.466 1.00 95.12 282 PHE A C 1
ATOM 2200 O O . PHE A 1 282 ? 5.357 13.009 -2.068 1.00 95.12 282 PHE A O 1
ATOM 2207 N N . HIS A 1 283 ? 6.102 15.110 -1.777 1.00 95.75 283 HIS A N 1
ATOM 2208 C CA . HIS A 1 283 ? 7.020 15.055 -2.924 1.00 95.75 283 HIS A CA 1
ATOM 2209 C C . HIS A 1 283 ? 8.335 15.807 -2.685 1.00 95.75 283 HIS A C 1
ATOM 2211 O O . HIS A 1 283 ? 8.346 16.857 -2.041 1.00 95.75 283 HIS A O 1
ATOM 2217 N N . GLY A 1 284 ? 9.445 15.282 -3.206 1.00 93.69 284 GLY A N 1
ATOM 2218 C CA . GLY A 1 284 ? 10.741 15.972 -3.215 1.00 93.69 284 GLY A CA 1
ATOM 2219 C C . GLY A 1 284 ? 10.822 16.984 -4.360 1.00 93.69 284 GLY A C 1
ATOM 2220 O O . GLY A 1 284 ? 10.490 16.659 -5.497 1.00 93.69 284 GLY A O 1
ATOM 2221 N N . GLN A 1 285 ? 11.255 18.212 -4.084 1.00 92.56 285 GLN A N 1
ATOM 2222 C CA . GLN A 1 285 ? 11.370 19.267 -5.101 1.00 92.56 285 GLN A CA 1
ATOM 2223 C C . GLN A 1 285 ? 12.455 18.969 -6.144 1.00 92.56 285 GLN A C 1
ATOM 2225 O O . GLN A 1 285 ? 12.430 19.534 -7.236 1.00 92.56 285 GLN A O 1
ATOM 2230 N N . GLN A 1 286 ? 13.423 18.112 -5.809 1.00 90.56 286 GLN A N 1
ATOM 2231 C CA . GLN A 1 286 ? 14.565 17.779 -6.660 1.00 90.56 286 GLN A CA 1
ATOM 2232 C C . GLN A 1 286 ? 14.513 16.331 -7.166 1.00 90.56 286 GLN A C 1
ATOM 2234 O O . GLN A 1 286 ? 15.506 15.848 -7.717 1.00 90.56 286 GLN A O 1
ATOM 2239 N N . ASP A 1 287 ? 13.364 15.656 -7.027 1.00 86.06 287 ASP A N 1
ATOM 2240 C CA . ASP A 1 287 ? 13.156 14.273 -7.463 1.00 86.06 287 ASP A CA 1
ATOM 2241 C C . ASP A 1 287 ? 13.397 14.134 -8.979 1.00 86.06 287 ASP A C 1
ATOM 2243 O O . ASP A 1 287 ? 12.629 14.623 -9.810 1.00 86.06 287 ASP A O 1
ATOM 2247 N N . GLN A 1 288 ? 14.505 13.477 -9.335 1.00 82.12 288 GLN A N 1
ATOM 2248 C CA . GLN A 1 288 ? 14.916 13.253 -10.726 1.00 82.12 288 GLN A CA 1
ATOM 2249 C C . GLN A 1 288 ? 14.237 12.030 -11.360 1.00 82.12 288 GLN A C 1
ATOM 2251 O O . GLN A 1 288 ? 14.336 11.836 -12.570 1.00 82.12 288 GLN A O 1
ATOM 2256 N N . MET A 1 289 ? 13.573 11.188 -10.562 1.00 81.44 289 MET A N 1
ATOM 2257 C CA . MET A 1 289 ? 12.975 9.929 -11.020 1.00 81.44 289 MET A CA 1
ATOM 2258 C C . MET A 1 289 ? 11.485 10.086 -11.315 1.00 81.44 289 MET A C 1
ATOM 2260 O O . MET A 1 289 ? 10.966 9.556 -12.303 1.00 81.44 289 MET A O 1
ATOM 2264 N N . VAL A 1 290 ? 10.785 10.807 -10.443 1.00 84.88 290 VAL A N 1
ATOM 2265 C CA . VAL A 1 290 ? 9.398 11.225 -10.622 1.00 84.88 290 VAL A CA 1
ATOM 2266 C C . VAL A 1 290 ? 9.376 12.740 -10.432 1.00 84.88 290 VAL A C 1
ATOM 2268 O O . VAL A 1 290 ? 9.262 13.199 -9.297 1.00 84.88 290 VAL A O 1
ATOM 2271 N N . PRO A 1 291 ? 9.493 13.534 -11.512 1.00 88.75 291 PRO A N 1
ATOM 2272 C CA . PRO A 1 291 ? 9.511 14.989 -11.405 1.00 88.75 291 PRO A CA 1
ATOM 2273 C C . PRO A 1 291 ? 8.296 15.520 -10.640 1.00 88.75 291 PRO A C 1
ATOM 2275 O O . PRO A 1 291 ? 7.178 15.046 -10.855 1.00 88.75 291 PRO A O 1
ATOM 2278 N N . GLU A 1 292 ? 8.491 16.542 -9.798 1.00 93.50 292 GLU A N 1
ATOM 2279 C CA . GLU A 1 292 ? 7.424 17.138 -8.970 1.00 93.50 292 GLU A CA 1
ATOM 2280 C C . GLU A 1 292 ? 6.184 17.534 -9.790 1.00 93.50 292 GLU A C 1
ATOM 2282 O O . GLU A 1 292 ? 5.049 17.394 -9.333 1.00 93.50 292 GLU A O 1
ATOM 2287 N N . LEU A 1 293 ? 6.387 17.952 -11.042 1.00 91.69 293 LEU A N 1
ATOM 2288 C CA . LEU A 1 293 ? 5.311 18.282 -11.976 1.00 91.69 293 LEU A CA 1
ATOM 2289 C C . LEU A 1 293 ? 4.258 17.161 -12.093 1.00 91.69 293 LEU A C 1
ATOM 2291 O O . LEU A 1 293 ? 3.069 17.442 -12.211 1.00 91.69 293 LEU A O 1
ATOM 2295 N N . MET A 1 294 ? 4.658 15.889 -11.993 1.00 91.94 294 MET A N 1
ATOM 2296 C CA . MET A 1 294 ? 3.718 14.765 -12.024 1.00 91.94 294 MET A CA 1
ATOM 2297 C C . MET A 1 294 ? 2.799 14.728 -10.794 1.00 91.94 294 MET A C 1
ATOM 2299 O O . MET A 1 294 ? 1.618 14.396 -10.920 1.00 91.94 294 MET A O 1
ATOM 2303 N N . ALA A 1 295 ? 3.299 15.103 -9.616 1.00 93.69 295 ALA A N 1
ATOM 2304 C CA . ALA A 1 295 ? 2.479 15.219 -8.414 1.00 93.69 295 ALA A CA 1
ATOM 2305 C C . ALA A 1 295 ? 1.594 16.472 -8.435 1.00 93.69 295 ALA A C 1
ATOM 2307 O O . ALA A 1 295 ? 0.464 16.429 -7.946 1.00 93.69 295 ALA A O 1
ATOM 2308 N N . GLN A 1 296 ? 2.053 17.559 -9.063 1.00 95.56 296 GLN A N 1
ATOM 2309 C CA . GLN A 1 296 ? 1.226 18.742 -9.325 1.00 95.56 296 GLN A CA 1
ATOM 2310 C C . GLN A 1 296 ? 0.047 18.391 -10.247 1.00 95.56 296 GLN A C 1
ATOM 2312 O O . GLN A 1 296 ? -1.099 18.690 -9.916 1.00 95.56 296 GLN A O 1
ATOM 2317 N N . HIS A 1 297 ? 0.284 17.642 -11.328 1.00 95.56 297 HIS A N 1
ATOM 2318 C CA . HIS A 1 297 ? -0.791 17.130 -12.185 1.00 95.56 297 HIS A CA 1
ATOM 2319 C C . HIS A 1 297 ? -1.734 16.171 -11.442 1.00 95.56 297 HIS A C 1
ATOM 2321 O O . HIS A 1 297 ? -2.953 16.248 -11.610 1.00 95.56 297 HIS A O 1
ATOM 2327 N N . ALA A 1 298 ? -1.201 15.286 -10.590 1.00 96.56 298 ALA A N 1
ATOM 2328 C CA . ALA A 1 298 ? -2.017 14.405 -9.752 1.00 96.56 298 ALA A CA 1
ATOM 2329 C C . ALA A 1 298 ? -2.940 15.208 -8.824 1.00 96.56 298 ALA A C 1
ATOM 2331 O O . ALA A 1 298 ? -4.130 14.910 -8.719 1.00 96.56 298 ALA A O 1
ATOM 2332 N N . ARG A 1 299 ? -2.411 16.261 -8.194 1.00 98.12 299 ARG A N 1
ATOM 2333 C CA . ARG A 1 299 ? -3.179 17.180 -7.354 1.00 98.12 299 ARG A CA 1
ATOM 2334 C C . ARG A 1 299 ? -4.312 17.845 -8.135 1.00 98.12 299 ARG A C 1
ATOM 2336 O O . ARG A 1 299 ? -5.453 17.800 -7.685 1.00 98.12 299 ARG A O 1
ATOM 2343 N N . GLU A 1 300 ? -4.021 18.413 -9.302 1.00 98.06 300 GLU A N 1
ATOM 2344 C CA . GLU A 1 300 ? -5.037 19.047 -10.150 1.00 98.06 300 GLU A CA 1
ATOM 2345 C C . GLU A 1 300 ? -6.129 18.061 -10.584 1.00 98.06 300 GLU A C 1
ATOM 2347 O O . GLU A 1 300 ? -7.309 18.410 -10.635 1.00 98.06 300 GLU A O 1
ATOM 2352 N N . ALA A 1 301 ? -5.757 16.817 -10.895 1.00 97.69 301 ALA A N 1
ATOM 2353 C CA . ALA A 1 301 ? -6.715 15.772 -11.232 1.00 97.69 301 ALA A CA 1
ATOM 2354 C C . ALA A 1 301 ? -7.637 15.438 -10.048 1.00 97.69 301 ALA A C 1
ATOM 2356 O O . ALA A 1 301 ? -8.850 15.339 -10.226 1.00 97.69 301 ALA A O 1
ATOM 2357 N N . LEU A 1 302 ? -7.093 15.328 -8.834 1.00 98.38 302 LEU A N 1
ATOM 2358 C CA . LEU A 1 302 ? -7.881 15.106 -7.617 1.00 98.38 302 LEU A CA 1
ATOM 2359 C C . LEU A 1 302 ? -8.826 16.278 -7.320 1.00 98.38 302 LEU A C 1
ATOM 2361 O O . LEU A 1 302 ? -9.979 16.055 -6.957 1.00 98.38 302 LEU A O 1
ATOM 2365 N N . GLU A 1 303 ? -8.368 17.517 -7.510 1.00 98.31 303 GLU A N 1
ATOM 2366 C CA . GLU A 1 303 ? -9.196 18.720 -7.354 1.00 98.31 303 GLU A CA 1
ATOM 2367 C C . GLU A 1 303 ? -10.353 18.738 -8.370 1.00 98.31 303 GLU A C 1
ATOM 2369 O O . GLU A 1 303 ? -11.491 19.037 -8.006 1.00 98.31 303 GLU A O 1
ATOM 2374 N N . LYS A 1 304 ? -10.110 18.324 -9.624 1.00 97.75 304 LYS A N 1
ATOM 2375 C CA . LYS A 1 304 ? -11.161 18.151 -10.650 1.00 97.75 304 LYS A CA 1
ATOM 2376 C C . LYS A 1 304 ? -12.172 17.056 -10.293 1.00 97.75 304 LYS A C 1
ATOM 2378 O O . LYS A 1 304 ? -13.336 17.172 -10.668 1.00 97.75 304 LYS A O 1
ATOM 2383 N N . LEU A 1 305 ? -11.751 16.029 -9.553 1.00 96.94 305 LEU A N 1
ATOM 2384 C CA . LEU A 1 305 ? -12.624 14.985 -8.998 1.00 96.94 305 LEU A CA 1
ATOM 2385 C C . LEU A 1 305 ? -13.359 15.427 -7.714 1.00 96.94 305 LEU A C 1
ATOM 2387 O O . LEU A 1 305 ? -14.136 14.658 -7.150 1.00 96.94 305 LEU A O 1
ATOM 2391 N N . G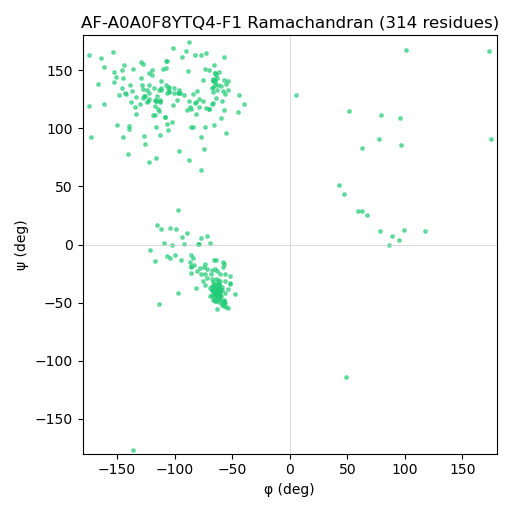LY A 1 306 ? -13.152 16.666 -7.253 1.00 97.62 306 GLY A N 1
ATOM 2392 C CA . GLY A 1 306 ? -13.836 17.241 -6.094 1.00 97.62 306 GLY A CA 1
ATOM 2393 C C . GLY A 1 306 ? -13.146 16.996 -4.749 1.00 97.62 306 GLY A C 1
ATOM 2394 O O . GLY A 1 306 ? -13.706 17.352 -3.712 1.00 97.62 306 GLY A O 1
ATOM 2395 N N . HIS A 1 307 ? -11.940 16.426 -4.738 1.00 98.25 307 HIS A N 1
ATOM 2396 C CA . HIS A 1 307 ? -11.157 16.249 -3.515 1.00 98.25 307 HIS A CA 1
ATOM 2397 C C . HIS A 1 307 ? -10.397 17.525 -3.127 1.00 98.25 307 HIS A C 1
ATOM 2399 O O . HIS A 1 307 ? -10.180 18.429 -3.933 1.00 98.25 307 HIS A O 1
ATOM 2405 N N . LYS A 1 308 ? -9.943 17.582 -1.870 1.00 97.19 308 LYS A N 1
ATOM 2406 C CA . LYS A 1 308 ? -9.109 18.670 -1.330 1.00 97.19 308 LYS A CA 1
ATOM 2407 C C . LYS A 1 308 ? -7.790 18.106 -0.792 1.00 97.19 308 LYS A C 1
ATOM 2409 O O . LYS A 1 308 ? -7.624 18.019 0.425 1.00 97.19 308 LYS A O 1
ATOM 2414 N N . PRO A 1 309 ? -6.884 17.655 -1.675 1.00 97.62 309 PRO A N 1
ATOM 2415 C CA . PRO A 1 309 ? -5.640 17.027 -1.255 1.00 97.62 309 PRO A CA 1
ATOM 2416 C C . PRO A 1 309 ? -4.745 17.992 -0.466 1.00 97.62 309 PRO A C 1
ATOM 2418 O O . PRO A 1 309 ? -4.483 19.116 -0.898 1.00 97.62 309 PRO A O 1
ATOM 2421 N N . GLY A 1 310 ? -4.211 17.529 0.665 1.00 97.94 310 GLY A N 1
ATOM 2422 C CA . GLY A 1 310 ? -3.032 18.141 1.271 1.00 97.94 310 GLY A CA 1
ATOM 2423 C C . GLY A 1 310 ? -1.823 17.928 0.361 1.00 97.94 310 GLY A C 1
ATOM 2424 O O . GLY A 1 310 ? -1.672 16.857 -0.224 1.00 97.94 310 GLY A O 1
ATOM 2425 N N . TYR A 1 311 ? -0.960 18.931 0.229 1.00 97.31 311 TYR A N 1
ATOM 2426 C CA . TYR A 1 311 ? 0.234 18.856 -0.610 1.00 97.31 311 TYR A CA 1
ATOM 2427 C C . TYR A 1 311 ? 1.426 19.408 0.160 1.00 97.31 311 TYR A C 1
ATOM 2429 O O . TYR A 1 311 ? 1.424 20.577 0.555 1.00 97.31 311 TYR A O 1
ATOM 2437 N N . LYS A 1 312 ? 2.431 18.565 0.386 1.00 96.88 312 LYS A N 1
ATOM 2438 C CA . LYS A 1 312 ? 3.646 18.927 1.107 1.00 96.88 312 LYS A CA 1
ATOM 2439 C C . LYS A 1 312 ? 4.870 18.585 0.276 1.00 96.88 312 LYS A C 1
ATOM 2441 O O . LYS A 1 312 ? 5.046 17.447 -0.150 1.00 96.88 312 LYS A O 1
ATOM 2446 N N . THR A 1 313 ? 5.739 19.569 0.102 1.00 94.94 313 THR A N 1
ATOM 2447 C CA . THR A 1 313 ? 7.011 19.393 -0.590 1.00 94.94 313 THR A CA 1
ATOM 2448 C C . THR A 1 313 ? 8.183 19.426 0.378 1.00 94.94 313 THR A C 1
ATOM 2450 O O . THR A 1 313 ? 8.087 19.963 1.487 1.00 94.94 313 THR A O 1
ATOM 2453 N N . TYR A 1 314 ? 9.292 18.830 -0.048 1.00 91.44 314 TYR A N 1
ATOM 2454 C CA . TYR A 1 314 ? 10.539 18.771 0.704 1.00 91.44 314 TYR A CA 1
ATOM 2455 C C . TYR A 1 314 ? 11.683 19.270 -0.185 1.00 91.44 314 TYR A C 1
ATOM 2457 O O . TYR A 1 314 ? 11.750 18.851 -1.339 1.00 91.44 314 TYR A O 1
ATOM 2465 N N . PRO A 1 315 ? 12.578 20.147 0.309 1.00 89.56 315 PRO A N 1
ATOM 2466 C CA . PRO A 1 315 ? 13.719 20.650 -0.456 1.00 89.56 315 PRO A CA 1
ATOM 2467 C C . PRO A 1 315 ? 14.834 19.592 -0.520 1.00 89.56 315 PRO A C 1
ATOM 2469 O O . PRO A 1 315 ? 15.904 19.767 0.064 1.00 89.56 315 PRO A O 1
ATOM 2472 N N . MET A 1 316 ? 14.534 18.470 -1.171 1.00 78.19 316 MET A N 1
ATOM 2473 C CA . MET A 1 316 ? 15.378 17.290 -1.368 1.00 78.19 316 MET A CA 1
ATOM 2474 C C . MET A 1 316 ? 15.065 16.621 -2.702 1.00 78.19 316 MET A C 1
ATOM 2476 O O . MET A 1 316 ? 13.980 16.915 -3.267 1.00 78.19 316 MET A O 1
#

Organism: NCBI:txid412755

Secondary structure (DSSP, 8-state):
----EEEEEEEEEEES-HHHHHHHHHHHHT---SEEETTEEEEEETTEEEEEEE-SS--SSTTTTEEEEEEES-HHHHHHHHHHTTPPP--TT-TT--B------------------------------S---EEEEEE--STT--GGGGTTHHHHT---TT--EEEE-----EEEEGGGTTEEEE-SS-EEE-SSS-EE-HHHHHHHHHHHHHHHHHHHHHT--GGGEEEEEETHHHHHHHHHHHH-SS--SEEEEES---TTTTT----GGGTT--EEEEEETT-SSS-HHHHHHHHHHHHHTT---EEEEE--

Foldseek 3Di:
DDWDWPFWAEKEFEDQDQVVVQVVVCVVQVWHFPDDDPAKTWTQRVNHIYIYGYDNDQDPDPQRRIWIFIDIPDAVVNQVVCVVVPWDDDDPPDPPTDTTDPPDDDDDDDDDDDDDDDDDDDDDDDADDDDQQAEEEEADDDWQDFLVVCPVCVVVVVDDPPHRYHYHYDWAAFFQECVVVRDTGRAQWHFNDPDPQTPTDVVSLVVSLVVVVVVLVVVVVNPHAQLRYEYEYEARGLLSQLLNQFQDAAAHVAYEHELYAPNCLPPRDGHPNHLAHAYEYEHECPDPPRHVVRVVVRCVSNVVSVYDYHYYYDPD

Radius of gyration: 23.49 Å; Cα contacts (8 Å, |Δi|>4): 571; chains: 1; bounding box: 47×68×58 Å

pLDDT: mean 72.06, std 22.59, range [20.05, 98.38]

Sequence (316 aa):
MHTQILGLRTCAYLVSDLQKAKEWYTNAFGTEPYFDEPFYVGFNIGGYELGLLPQENPPQSKPDSVLTYWGVNDIQGVYQNLLEIGGGVHDPGSPRLVQLREDVVQQQRQRRPRRRFGDGDAVALARFHRQVDSQFACEPAGLGASGHDFVPIIPELNLPPGMAIRFVFPHAPSIPVTINGGMVMPAWYDILAMEMEREIDTEQIMASSRAVIDLVEREIARGIPSDRIVLAGFSQGGAVTYQAALSYDKPLAGLMALSTYFATHKTLIPNKANQDIPIHLFHGQQDQMVPELMAQHAREALEKLGHKPGYKTYPM

Solvent-accessible surface area (backbone atoms only — not comparable to full-atom values): 18184 Å² total; per-residue (Å²): 131,91,66,48,82,71,45,83,53,36,45,27,37,47,26,74,48,54,68,63,48,47,56,50,51,26,65,74,66,77,43,73,62,82,39,84,49,98,74,39,34,33,32,73,60,94,88,39,41,38,35,39,32,59,30,95,75,47,52,88,50,71,75,70,21,46,50,53,37,50,40,55,84,40,64,68,54,37,49,52,53,40,44,75,76,59,45,65,91,65,76,97,83,58,99,84,65,61,60,78,65,96,71,80,76,98,78,79,94,73,89,82,82,93,76,90,78,80,88,86,85,81,88,82,89,86,86,87,87,77,89,62,76,34,33,42,38,37,35,31,31,41,80,63,43,49,24,69,76,49,58,78,49,61,76,74,65,68,68,62,97,81,66,51,63,52,79,44,54,56,68,55,54,73,38,59,25,52,71,64,78,47,47,72,36,29,32,60,48,42,43,66,43,95,50,101,69,60,47,59,45,62,68,38,37,55,50,40,16,47,55,52,46,52,52,51,50,52,43,38,74,75,67,42,58,51,60,29,32,27,42,28,10,30,29,58,25,14,28,30,40,51,56,29,56,36,44,30,83,58,38,42,46,26,39,36,35,32,47,31,39,53,78,50,73,91,74,65,66,72,24,79,49,28,57,82,45,49,37,38,39,39,36,34,71,63,35,85,86,53,48,45,66,44,40,52,51,32,49,54,51,40,44,75,73,66,36,79,65,45,78,46,77,40,102,72

Nearest PDB structures (foldseek):
  5syn-assembly3_C  TM=8.765E-01  e=4.752E-17  Homo sapiens
  6qgo-assembly1_B  TM=9.101E-01  e=1.136E-15  Homo sapiens
  6bje-assembly2_B  TM=8.853E-01  e=1.852E-16  Homo sapiens
  6bje-assembly1_A  TM=8.630E-01  e=9.929E-17  Homo sapiens
  5syn-assembly4_D  TM=9.057E-01  e=7.638E-16  Homo sapiens

InterPro domains:
  IPR003140 Phospholipase/carboxylesterase/thioesterase [PF02230] (142-315)
  IPR004360 Glyoxalase/fosfomycin resistance/dioxygenase domain [PF00903] (10-92)
  IPR029058 Alpha/Beta hydrolase fold [G3DSA:3.40.50.1820] (141-316)
  IPR029058 Alpha/Beta hydrolase fo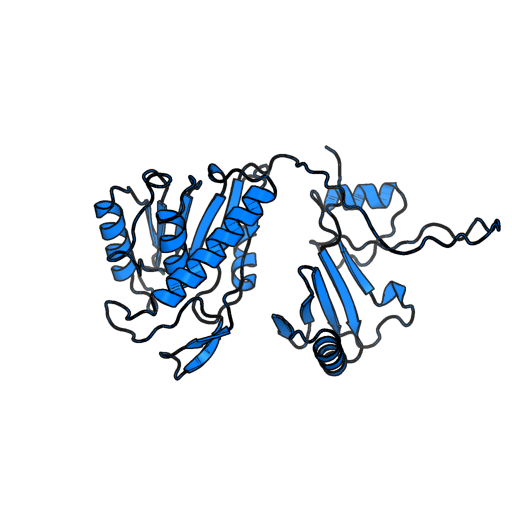ld [SSF53474] (142-315)
  IPR029068 Glyoxalase/Bleomycin resistance protein/Dihydroxybiphenyl dioxygenase [G3DSA:3.10.180.10] (10-107)
  IPR029068 Glyoxalase/Bleomycin resistance protein/Dihydroxybiphenyl dioxygenase [SSF54593] (5-95)
  IPR037523 Vicinal oxygen chelate (VOC), core domain [PS51819] (7-130)
  IPR050565 Acyl-protein thioesterase 1-2/Carboxylesterase-like [PTHR10655] (142-315)

Mean predicted aligned error: 16.61 Å